Protein AF-X0SJK4-F1 (afdb_monomer)

Foldseek 3Di:
DVDWLLLLLLVVCQQDAALNDGRHRDDFAQDLVCSVVVVVVVCVVPQDQEAEAEGADLDQAKEKEFKQFQAQPDPDAGPVRDHDPDGGLDPPDDGMDTFPDDCPLLCVLCVVVVGHYDYDHDLDNGSQSNVQRSVRRCCVVVVGHHGYIYMYAYAAPVVCVVVVNPVRNHDHSVSVNVSVSSSVNSVSVVVVD

InterPro domains:
  IPR000816 Peptidase C15, pyroglutamyl peptidase I [PIRSF015592] (2-187)
  IPR000816 Peptidase C15, pyroglutamyl peptidase I [PR00706] (48-60)
  IPR000816 Peptidase C15, pyroglutamyl peptidase I [PR00706] (117-133)
  IPR000816 Peptidase C15, pyroglutamyl peptidase I [PR00706] (147-159)
  IPR000816 Peptidase C15, pyroglutamyl peptidase I [cd00501] (1-182)
  IPR016125 Peptidase C15, pyroglutamyl peptidase I-like [PF01470] (2-186)
  IPR016125 Peptidase C15, pyroglutamyl peptidase I-like [PTHR23402] (3-170)
  IPR036440 Peptidase C15, pyroglutamyl peptidase I-like superfamily [G3DSA:3.40.630.20] (1-192)
  IPR036440 Peptidase C15, pyroglutamyl peptidase I-like superfamily [SSF53182] (2-187)

Nearest PDB structures (foldseek):
  4gxh-assembly1_C  TM=9.479E-01  e=2.027E-19  Xenorhabdus bovienii SS-2004
  2eo8-assembly1_D  TM=9.389E-01  e=1.529E-18  Pyrococcus furiosus
  2df5-assembly1_D  TM=9.501E-01  e=2.261E-18  Pyrococcus furiosus
  1z8x-assembly1_A  TM=9.478E-01  e=3.133E-18  Pyrococcus furiosus
  1x12-assembly1_A  TM=9.313E-01  e=1.985E-18  Pyrococcus furiosus

Structure (mmCIF, N/CA/C/O backbone):
data_AF-X0SJK4-F1
#
_entry.id   AF-X0SJK4-F1
#
loop_
_atom_site.group_PDB
_atom_site.id
_atom_site.type_symbol
_atom_site.label_atom_id
_atom_site.label_alt_id
_atom_site.label_comp_id
_atom_site.label_asym_id
_atom_site.label_entity_id
_atom_site.label_seq_id
_atom_site.pdbx_PDB_ins_code
_atom_site.Cartn_x
_atom_site.Cartn_y
_atom_site.Cartn_z
_atom_site.occupancy
_atom_site.B_iso_or_equiv
_atom_site.auth_seq_id
_atom_site.auth_comp_id
_atom_site.auth_asym_id
_atom_site.auth_atom_id
_atom_site.pdbx_PDB_model_num
ATOM 1 N N . TYR A 1 1 ? 17.942 4.383 -0.789 1.00 57.81 1 TYR A N 1
ATOM 2 C CA . TYR A 1 1 ? 17.628 5.241 0.375 1.00 57.81 1 TYR A CA 1
ATOM 3 C C . TYR A 1 1 ? 18.311 4.632 1.588 1.00 57.81 1 TYR A C 1
ATOM 5 O O . TYR A 1 1 ? 18.320 3.417 1.653 1.00 57.81 1 TYR A O 1
ATOM 13 N N . SER A 1 2 ? 18.890 5.410 2.511 1.00 71.06 2 SER A N 1
ATOM 14 C CA . SER A 1 2 ? 19.394 4.843 3.782 1.00 71.06 2 SER A CA 1
ATOM 15 C C . SER A 1 2 ? 18.293 4.672 4.835 1.00 71.06 2 SER A C 1
ATOM 17 O O . SER A 1 2 ? 18.523 4.013 5.832 1.00 71.06 2 SER A O 1
ATOM 19 N N . VAL A 1 3 ? 17.129 5.296 4.614 1.00 84.06 3 VAL A N 1
ATOM 20 C CA . VAL A 1 3 ? 15.935 5.254 5.469 1.00 84.06 3 VAL A CA 1
ATOM 21 C C . VAL A 1 3 ? 14.711 5.269 4.554 1.00 84.06 3 VAL A C 1
ATOM 23 O O . VAL A 1 3 ? 14.641 6.121 3.656 1.00 84.06 3 VAL A O 1
ATOM 26 N N . ASN A 1 4 ? 13.777 4.339 4.754 1.00 91.06 4 ASN A N 1
ATOM 27 C CA . ASN A 1 4 ? 12.495 4.274 4.053 1.00 91.06 4 ASN A CA 1
ATOM 28 C C . ASN A 1 4 ? 11.362 4.495 5.074 1.00 91.06 4 ASN A C 1
ATOM 30 O O . ASN A 1 4 ? 11.283 3.713 6.017 1.00 91.06 4 ASN A O 1
ATOM 34 N N . PRO A 1 5 ? 10.484 5.504 4.896 1.00 94.44 5 PRO A N 1
ATOM 35 C CA . PRO A 1 5 ? 9.360 5.756 5.794 1.00 94.44 5 PRO A CA 1
ATOM 36 C C . PRO A 1 5 ? 8.510 4.512 6.075 1.00 94.44 5 PRO A C 1
ATOM 38 O O . PRO A 1 5 ? 8.066 4.338 7.203 1.00 94.44 5 PRO A O 1
ATOM 41 N N . SER A 1 6 ? 8.304 3.633 5.084 1.00 95.44 6 SER A N 1
ATOM 42 C CA . SER A 1 6 ? 7.515 2.415 5.290 1.00 95.44 6 SER A CA 1
ATOM 43 C C . SER A 1 6 ? 8.245 1.366 6.136 1.00 95.44 6 SER A C 1
ATOM 45 O O . SER A 1 6 ? 7.593 0.682 6.914 1.00 95.44 6 SER A O 1
ATOM 47 N N . ASP A 1 7 ? 9.577 1.266 6.044 1.00 95.00 7 ASP A N 1
ATOM 48 C CA . ASP A 1 7 ? 10.374 0.365 6.898 1.00 95.00 7 ASP A CA 1
ATOM 49 C C . ASP A 1 7 ? 10.398 0.867 8.349 1.00 95.00 7 ASP A C 1
ATOM 51 O O . ASP A 1 7 ? 10.160 0.103 9.279 1.00 95.00 7 ASP A O 1
ATOM 55 N N . GLU A 1 8 ? 10.607 2.173 8.542 1.00 96.69 8 GLU A N 1
ATOM 56 C CA . GLU A 1 8 ? 10.578 2.799 9.872 1.00 96.69 8 GLU A CA 1
ATOM 57 C C . GLU A 1 8 ? 9.203 2.657 10.537 1.00 96.69 8 GLU A C 1
ATOM 59 O O . GLU A 1 8 ? 9.110 2.316 11.715 1.00 96.69 8 GLU A O 1
ATOM 64 N N . LEU A 1 9 ? 8.127 2.860 9.769 1.00 97.06 9 LEU A N 1
ATOM 65 C CA . LEU A 1 9 ? 6.758 2.638 10.227 1.00 97.06 9 LEU A CA 1
ATOM 66 C C . LEU A 1 9 ? 6.559 1.194 10.698 1.00 97.06 9 LEU A C 1
ATOM 68 O O . LEU A 1 9 ? 6.067 0.973 11.802 1.00 97.06 9 LEU A O 1
ATOM 72 N N . VAL A 1 10 ? 6.932 0.219 9.863 1.00 95.31 10 VAL A N 1
ATOM 73 C CA . VAL A 1 10 ? 6.782 -1.209 10.168 1.00 95.31 10 VAL A CA 1
ATOM 74 C C . VAL A 1 10 ? 7.515 -1.561 11.462 1.00 95.31 10 VAL A C 1
ATOM 76 O O . VAL A 1 10 ? 6.935 -2.205 12.337 1.00 95.31 10 VAL A O 1
ATOM 79 N N . ARG A 1 11 ? 8.754 -1.082 11.634 1.00 95.94 11 ARG A N 1
ATOM 80 C CA . ARG A 1 11 ? 9.530 -1.274 12.870 1.00 95.94 11 ARG A CA 1
ATOM 81 C C . ARG A 1 11 ? 8.850 -0.655 14.088 1.00 95.94 11 ARG A C 1
ATOM 83 O O . ARG A 1 11 ? 8.875 -1.259 15.155 1.00 95.94 11 ARG A O 1
ATOM 90 N N . ALA A 1 12 ? 8.245 0.521 13.936 1.00 97.06 12 ALA A N 1
ATOM 91 C CA . ALA A 1 12 ? 7.604 1.238 15.033 1.00 97.06 12 ALA A CA 1
ATOM 92 C C . ALA A 1 12 ? 6.304 0.578 15.526 1.00 97.06 12 ALA A C 1
ATOM 94 O O . ALA A 1 12 ? 5.934 0.767 16.687 1.00 97.06 12 ALA A O 1
ATOM 95 N N . ILE A 1 13 ? 5.593 -0.168 14.667 1.00 96.50 13 ILE A N 1
ATOM 96 C CA . ILE A 1 13 ? 4.280 -0.738 15.016 1.00 96.50 13 ILE A CA 1
ATOM 97 C C . ILE A 1 13 ? 4.258 -2.259 15.201 1.00 96.50 13 ILE A C 1
ATOM 99 O O . ILE A 1 13 ? 3.287 -2.779 15.751 1.00 96.50 13 ILE A O 1
ATOM 103 N N . SER A 1 14 ? 5.295 -2.974 14.757 1.00 96.69 14 SER A N 1
ATOM 104 C CA . SER A 1 14 ? 5.357 -4.438 14.848 1.00 96.69 14 SER A CA 1
ATOM 105 C C . SER A 1 14 ? 5.240 -4.937 16.294 1.00 96.69 14 SER A C 1
ATOM 107 O O . SER A 1 14 ? 5.838 -4.372 17.209 1.00 96.69 14 SER A O 1
ATOM 109 N N . GLY A 1 15 ? 4.464 -6.002 16.505 1.00 96.44 15 GLY A N 1
ATOM 110 C CA . GLY A 1 15 ? 4.239 -6.632 17.810 1.00 96.44 15 GLY A CA 1
ATOM 111 C C . GLY A 1 15 ? 3.223 -5.917 18.706 1.00 96.44 15 GLY A C 1
ATOM 112 O O . GLY A 1 15 ? 2.975 -6.362 19.826 1.00 96.44 15 GLY A O 1
ATOM 113 N N . ARG A 1 16 ? 2.628 -4.811 18.248 1.00 97.12 16 ARG A N 1
ATOM 114 C CA . ARG A 1 16 ? 1.571 -4.107 18.986 1.00 97.12 16 ARG A CA 1
ATOM 115 C C . ARG A 1 16 ? 0.217 -4.775 18.770 1.00 97.12 16 ARG A C 1
ATOM 117 O O . ARG A 1 16 ? 0.002 -5.455 17.773 1.00 97.12 16 ARG A O 1
ATOM 124 N N . ARG A 1 17 ? -0.723 -4.492 19.673 1.00 96.44 17 ARG A N 1
ATOM 125 C CA . ARG A 1 17 ? -2.145 -4.806 19.502 1.00 96.44 17 ARG A CA 1
ATOM 126 C C . ARG A 1 17 ? -2.934 -3.515 19.299 1.00 96.44 17 ARG A C 1
ATOM 128 O O . ARG A 1 17 ? -2.856 -2.624 20.146 1.00 96.44 17 ARG A O 1
ATOM 135 N N . ILE A 1 18 ? -3.661 -3.390 18.189 1.00 94.81 18 ILE A N 1
ATOM 136 C CA . ILE A 1 18 ? -4.412 -2.178 17.813 1.00 94.81 18 ILE A CA 1
ATOM 137 C C . ILE A 1 18 ? -5.800 -2.594 17.325 1.00 94.81 18 ILE A C 1
ATOM 139 O O . ILE A 1 18 ? -5.904 -3.410 16.420 1.00 94.81 18 ILE A O 1
ATOM 143 N N . ALA A 1 19 ? -6.861 -2.033 17.917 1.00 93.06 19 ALA A N 1
ATOM 144 C CA . ALA A 1 19 ? -8.255 -2.290 17.519 1.00 93.06 19 ALA A CA 1
ATOM 145 C C . ALA A 1 19 ? -8.607 -3.787 17.377 1.00 93.06 19 ALA A C 1
ATOM 147 O O . ALA A 1 19 ? -9.271 -4.195 16.434 1.00 93.06 19 ALA A O 1
ATOM 148 N N . GLY A 1 20 ? -8.105 -4.619 18.296 1.00 92.81 20 GLY A N 1
ATOM 149 C CA . GLY A 1 20 ? -8.333 -6.068 18.284 1.00 92.81 20 GLY A CA 1
ATOM 150 C C . GLY A 1 20 ? -7.366 -6.878 17.413 1.00 92.81 20 GLY A C 1
ATOM 151 O O . GLY A 1 20 ? -7.278 -8.085 17.619 1.00 92.81 20 GLY A O 1
ATOM 152 N N . TYR A 1 21 ? -6.586 -6.235 16.541 1.00 95.50 21 TYR A N 1
ATOM 153 C CA . TYR A 1 21 ? -5.590 -6.883 15.687 1.00 95.50 21 TYR A CA 1
ATOM 154 C C . TYR A 1 21 ? -4.228 -6.998 16.362 1.00 95.50 21 TYR A C 1
ATOM 156 O O . TYR A 1 21 ? -3.727 -6.024 16.931 1.00 95.50 21 TYR A O 1
ATOM 164 N N . ASP A 1 22 ? -3.597 -8.162 16.226 1.00 97.00 22 ASP A N 1
ATOM 165 C CA . ASP A 1 22 ? -2.183 -8.359 16.534 1.00 97.00 22 ASP A CA 1
ATOM 166 C C . ASP A 1 22 ? -1.348 -8.000 15.293 1.00 97.00 22 ASP A C 1
ATOM 168 O O . ASP A 1 22 ? -1.527 -8.562 14.212 1.00 97.00 22 ASP A O 1
ATOM 172 N N . ILE A 1 23 ? -0.465 -7.009 15.425 1.00 97.56 23 ILE A N 1
ATOM 173 C CA . ILE A 1 23 ? 0.242 -6.416 14.289 1.00 97.56 23 ILE A CA 1
ATOM 174 C C . ILE A 1 23 ? 1.552 -7.147 14.029 1.00 97.56 23 ILE A C 1
ATOM 176 O O . ILE A 1 23 ? 2.474 -7.123 14.846 1.00 97.56 23 ILE A O 1
ATOM 180 N N . ILE A 1 24 ? 1.664 -7.724 12.836 1.00 96.81 24 ILE A N 1
ATOM 181 C CA . ILE A 1 24 ? 2.884 -8.358 12.344 1.00 96.81 24 ILE A CA 1
ATOM 182 C C . ILE A 1 24 ? 3.528 -7.422 11.325 1.00 96.81 24 ILE A C 1
ATOM 184 O O . ILE A 1 24 ? 3.008 -7.206 10.232 1.00 96.81 24 ILE A O 1
ATOM 188 N N . GLY A 1 25 ? 4.663 -6.836 11.699 1.00 95.88 25 GLY A N 1
ATOM 189 C CA . GLY A 1 25 ? 5.442 -5.991 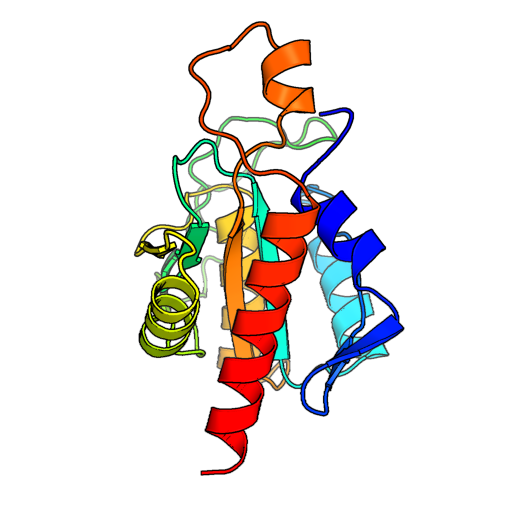10.806 1.00 95.88 25 GLY A CA 1
ATOM 190 C C . GLY A 1 25 ? 6.484 -6.792 10.031 1.00 95.88 25 GLY A C 1
ATOM 191 O O . GLY A 1 25 ? 7.322 -7.457 10.638 1.00 95.88 25 GLY A O 1
ATOM 192 N N . ALA A 1 26 ? 6.477 -6.673 8.702 1.00 94.25 26 ALA A N 1
ATOM 193 C CA . ALA A 1 26 ? 7.484 -7.264 7.829 1.00 94.25 26 ALA A CA 1
ATOM 194 C C . ALA A 1 26 ? 7.913 -6.293 6.722 1.00 94.25 26 ALA A C 1
ATOM 196 O O . ALA A 1 26 ? 7.104 -5.529 6.193 1.00 94.25 26 ALA A O 1
ATOM 197 N N . THR A 1 27 ? 9.190 -6.360 6.349 1.00 92.25 27 THR A N 1
ATOM 198 C CA . THR A 1 27 ? 9.759 -5.550 5.268 1.00 92.25 27 THR A CA 1
ATOM 199 C C . THR A 1 27 ? 10.090 -6.443 4.092 1.00 92.25 27 THR A C 1
ATOM 201 O O . THR A 1 27 ? 10.898 -7.365 4.208 1.00 92.25 27 THR A O 1
ATOM 204 N N . LEU A 1 28 ? 9.494 -6.136 2.943 1.00 89.06 28 LEU A N 1
ATOM 205 C CA . LEU A 1 28 ? 9.855 -6.763 1.682 1.00 89.06 28 LEU A CA 1
ATOM 206 C C . LEU A 1 28 ? 11.002 -5.971 1.042 1.00 89.06 28 LEU A C 1
ATOM 208 O O . LEU A 1 28 ? 10.886 -4.745 0.906 1.00 89.06 28 LEU A O 1
ATOM 212 N N . PRO A 1 29 ? 12.102 -6.627 0.626 1.00 83.00 29 PRO A N 1
ATOM 213 C CA . PRO A 1 29 ? 13.043 -5.976 -0.268 1.00 83.00 29 PRO A CA 1
ATOM 214 C C . PRO A 1 29 ? 12.300 -5.576 -1.546 1.00 83.00 29 PRO A C 1
ATOM 216 O O . PRO A 1 29 ? 11.259 -6.139 -1.880 1.00 83.00 29 PRO A O 1
ATOM 219 N N . LEU A 1 30 ? 12.804 -4.582 -2.268 1.00 80.25 30 LEU A N 1
ATOM 220 C CA . LEU A 1 30 ? 12.357 -4.367 -3.636 1.00 80.25 30 LEU A CA 1
ATOM 221 C C . LEU A 1 30 ? 13.313 -5.125 -4.549 1.00 80.25 30 LEU A C 1
ATOM 223 O O . LEU A 1 30 ? 14.348 -4.577 -4.931 1.00 80.25 30 LEU A O 1
ATOM 227 N N . ASP A 1 31 ? 12.966 -6.382 -4.794 1.00 81.56 31 ASP A N 1
ATOM 228 C CA . ASP A 1 31 ? 13.642 -7.325 -5.674 1.00 81.56 31 ASP A CA 1
ATOM 229 C C . ASP A 1 31 ? 12.573 -8.065 -6.482 1.00 81.56 31 ASP A C 1
ATOM 231 O O . ASP A 1 31 ? 11.784 -8.835 -5.931 1.00 81.56 31 ASP A O 1
ATOM 235 N N . TYR A 1 32 ? 12.514 -7.819 -7.789 1.00 76.00 32 TYR A N 1
ATOM 236 C CA . TYR A 1 32 ? 11.490 -8.457 -8.620 1.00 76.00 32 TYR A CA 1
ATOM 237 C C . TYR A 1 32 ? 11.660 -9.979 -8.719 1.00 76.00 32 TYR A C 1
ATOM 239 O O . TYR A 1 32 ? 10.684 -10.667 -9.010 1.00 76.00 32 TYR A O 1
ATOM 247 N N . ALA A 1 33 ? 12.859 -10.503 -8.448 1.00 73.94 33 ALA A N 1
ATOM 248 C CA . ALA A 1 33 ? 13.136 -11.931 -8.504 1.00 73.94 33 ALA A CA 1
ATOM 249 C C . ALA A 1 33 ? 12.713 -12.664 -7.223 1.00 73.94 33 ALA A C 1
ATOM 251 O O . ALA A 1 33 ? 12.165 -13.756 -7.312 1.00 73.94 33 ALA A O 1
ATOM 252 N N . 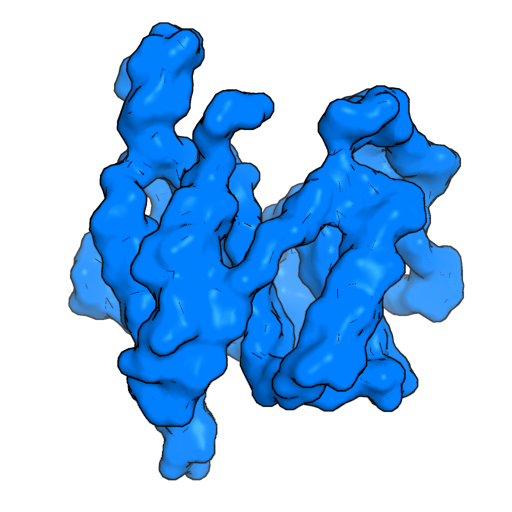THR A 1 34 ? 12.954 -12.081 -6.042 1.00 78.50 34 THR A N 1
ATOM 253 C CA . THR A 1 34 ? 12.827 -12.811 -4.761 1.00 78.50 34 THR A CA 1
ATOM 254 C C . THR A 1 34 ? 11.746 -12.284 -3.821 1.00 78.50 34 THR A C 1
ATOM 256 O O . THR A 1 34 ? 11.319 -12.992 -2.907 1.00 78.50 34 THR A O 1
ATOM 259 N N . SER A 1 35 ? 11.252 -11.054 -4.005 1.00 84.31 35 SER A N 1
ATOM 260 C CA . SER A 1 35 ? 10.315 -10.474 -3.034 1.00 84.31 35 SER A CA 1
ATOM 261 C C . SER A 1 35 ? 8.966 -11.180 -2.992 1.00 84.31 35 SER A C 1
ATOM 263 O O . SER A 1 35 ? 8.306 -11.126 -1.955 1.00 84.31 35 SER A O 1
ATOM 265 N N . LEU A 1 36 ? 8.551 -11.842 -4.079 1.00 86.50 36 LEU A N 1
ATOM 266 C CA . LEU A 1 36 ? 7.334 -12.655 -4.057 1.00 86.50 36 LEU A CA 1
ATOM 267 C C . LEU A 1 36 ? 7.524 -13.927 -3.242 1.00 86.50 36 LEU A C 1
ATOM 269 O O . LEU A 1 36 ? 6.637 -14.233 -2.460 1.00 86.50 36 LEU A O 1
ATOM 273 N N . ASP A 1 37 ? 8.676 -14.593 -3.315 1.00 89.75 37 ASP A N 1
ATOM 274 C CA . ASP A 1 37 ? 8.961 -15.752 -2.459 1.00 89.75 37 ASP A CA 1
ATOM 275 C C . ASP A 1 37 ? 8.907 -15.350 -0.982 1.00 89.75 37 ASP A C 1
ATOM 277 O O . ASP A 1 37 ? 8.276 -16.016 -0.162 1.00 89.75 37 ASP A O 1
ATOM 281 N N . LYS A 1 38 ? 9.482 -14.187 -0.644 1.00 90.94 38 LYS A N 1
ATOM 282 C CA . LYS A 1 38 ? 9.422 -13.677 0.729 1.00 90.94 38 LYS A CA 1
ATOM 283 C C . LYS A 1 38 ? 8.004 -13.321 1.168 1.00 90.94 38 LYS A C 1
ATOM 285 O O . LYS A 1 38 ? 7.653 -13.520 2.330 1.00 90.94 38 LYS A O 1
ATOM 290 N N . LEU A 1 39 ? 7.201 -12.780 0.256 1.00 92.12 39 LEU A N 1
ATOM 291 C CA . LEU A 1 39 ? 5.786 -12.537 0.498 1.00 92.12 39 LEU A CA 1
ATOM 292 C C . LEU A 1 39 ? 5.047 -13.859 0.758 1.00 92.12 39 LEU A C 1
ATOM 294 O O . LEU A 1 39 ? 4.311 -13.925 1.735 1.00 92.12 39 LEU A O 1
ATOM 298 N N . GLU A 1 40 ? 5.274 -14.904 -0.041 1.00 92.31 40 GLU A N 1
ATOM 299 C CA . GLU A 1 40 ? 4.662 -16.226 0.176 1.00 92.31 40 GLU A CA 1
ATOM 300 C C . GLU A 1 40 ? 5.028 -16.807 1.543 1.00 92.31 40 GLU A C 1
ATOM 302 O O . GLU A 1 40 ? 4.150 -17.273 2.264 1.00 92.31 40 GLU A O 1
ATOM 307 N N . GLU A 1 41 ? 6.302 -16.732 1.940 1.00 93.88 41 GLU A N 1
ATOM 308 C CA . GLU A 1 41 ? 6.745 -17.182 3.265 1.00 93.88 41 GLU A CA 1
ATOM 309 C C . GLU A 1 41 ? 5.981 -16.476 4.392 1.00 93.88 41 GLU A C 1
ATOM 311 O O . GLU A 1 41 ? 5.544 -17.118 5.345 1.00 93.88 41 GLU A O 1
ATOM 316 N N . LEU A 1 42 ? 5.815 -15.154 4.288 1.00 93.88 42 LEU A N 1
ATOM 317 C CA . LEU A 1 42 ? 5.112 -14.355 5.292 1.00 93.88 42 LEU A CA 1
ATOM 318 C C . LEU A 1 42 ? 3.618 -14.680 5.332 1.00 93.88 42 LEU A C 1
ATOM 320 O O . LEU A 1 42 ? 3.048 -14.794 6.415 1.00 93.88 42 LEU A O 1
ATOM 324 N N . LEU A 1 43 ? 2.989 -14.838 4.167 1.00 93.88 43 LEU A N 1
ATOM 325 C CA . LEU A 1 43 ? 1.576 -15.192 4.066 1.00 93.88 43 LEU A CA 1
ATOM 326 C C . LEU A 1 43 ? 1.322 -16.586 4.646 1.00 93.88 43 LEU A C 1
ATOM 328 O O . LEU A 1 43 ? 0.411 -16.747 5.451 1.00 93.88 43 LEU A O 1
ATOM 332 N N . ALA A 1 44 ? 2.167 -17.565 4.319 1.00 93.88 44 ALA A N 1
ATOM 333 C CA . ALA A 1 44 ? 2.056 -18.925 4.838 1.00 93.88 44 ALA A CA 1
ATOM 334 C C . ALA A 1 44 ? 2.339 -19.015 6.347 1.00 93.88 44 ALA A C 1
ATOM 336 O O . ALA A 1 44 ? 1.700 -19.798 7.047 1.00 93.88 44 ALA A O 1
ATOM 337 N N . ALA A 1 45 ? 3.289 -18.228 6.862 1.00 95.50 45 ALA A N 1
ATOM 338 C CA . ALA A 1 45 ? 3.652 -18.250 8.277 1.00 95.50 45 ALA A CA 1
ATOM 339 C C . ALA A 1 45 ? 2.609 -17.588 9.190 1.00 95.50 45 ALA A C 1
ATOM 341 O O . ALA A 1 45 ? 2.552 -17.914 10.378 1.00 95.50 45 ALA A O 1
ATOM 342 N N . HIS A 1 46 ? 1.831 -16.637 8.667 1.00 94.88 46 HIS A N 1
ATOM 343 C CA . HIS A 1 46 ? 0.989 -15.767 9.490 1.00 94.88 46 HIS A CA 1
ATOM 344 C C . HIS A 1 46 ? -0.505 -15.803 9.164 1.00 94.88 46 HIS A C 1
ATOM 346 O O . HIS A 1 46 ? -1.276 -15.367 10.012 1.00 94.88 46 HIS A O 1
ATOM 352 N N . ASP A 1 47 ? -0.903 -16.287 7.984 1.00 93.88 47 ASP A N 1
ATOM 353 C CA . ASP A 1 47 ? -2.299 -16.349 7.517 1.00 93.88 47 ASP A CA 1
ATOM 354 C C . ASP A 1 47 ? -3.120 -15.078 7.856 1.00 93.88 47 ASP A C 1
ATOM 356 O O . ASP A 1 47 ? -4.094 -15.120 8.615 1.00 93.88 47 ASP A O 1
ATOM 360 N N . PRO A 1 48 ? -2.681 -13.890 7.389 1.00 95.81 48 PRO A N 1
ATOM 361 C CA . PRO A 1 48 ? -3.229 -12.624 7.860 1.00 95.81 48 PRO A CA 1
ATOM 362 C C . PRO A 1 48 ? -4.650 -12.367 7.340 1.00 95.81 48 PRO A C 1
ATOM 364 O O . PRO A 1 48 ? -4.923 -12.429 6.143 1.00 95.81 48 PRO A O 1
ATOM 367 N N . GLN A 1 49 ? -5.542 -11.926 8.230 1.00 95.62 49 GLN A N 1
ATOM 368 C CA . GLN A 1 49 ? -6.900 -11.496 7.861 1.00 95.62 49 GLN A CA 1
ATOM 369 C C . GLN A 1 49 ? -6.904 -10.194 7.038 1.00 95.62 49 GLN A C 1
ATOM 371 O O . GLN A 1 49 ? -7.780 -9.970 6.195 1.00 95.62 49 GLN A O 1
ATOM 376 N N . VAL A 1 50 ? -5.928 -9.320 7.301 1.00 97.06 50 VAL A N 1
ATOM 377 C CA . VAL A 1 50 ? -5.771 -8.005 6.675 1.00 97.06 50 VAL A CA 1
ATOM 378 C C . VAL A 1 50 ? -4.297 -7.763 6.360 1.00 97.06 50 VAL A C 1
ATOM 380 O O . VAL A 1 50 ? -3.431 -7.927 7.215 1.00 97.06 50 VAL A O 1
ATOM 383 N N . ILE A 1 51 ? -4.020 -7.317 5.137 1.00 97.69 51 ILE A N 1
ATOM 384 C CA . ILE A 1 51 ? -2.689 -7.000 4.629 1.00 97.69 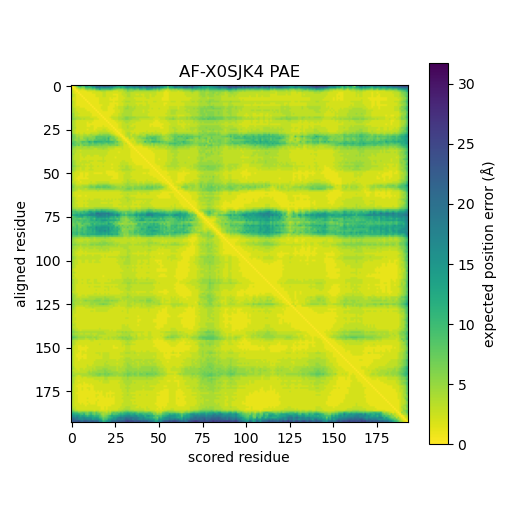51 ILE A CA 1
ATOM 385 C C . ILE A 1 51 ? -2.650 -5.510 4.267 1.00 97.69 51 ILE A C 1
ATOM 387 O O . ILE A 1 51 ? -3.220 -5.075 3.264 1.00 97.69 51 ILE A O 1
ATOM 391 N N . LEU A 1 52 ? -1.965 -4.707 5.083 1.00 97.50 52 LEU A N 1
ATOM 392 C CA . LEU A 1 52 ? -1.744 -3.284 4.814 1.00 97.50 52 LEU A CA 1
ATOM 393 C C . LEU A 1 52 ? -0.341 -3.069 4.256 1.00 97.50 52 LEU A C 1
ATOM 395 O O . LEU A 1 52 ? 0.635 -2.958 4.998 1.00 97.50 52 LEU A O 1
ATOM 399 N N . CYS A 1 53 ? -0.227 -2.988 2.934 1.00 97.06 53 CYS A N 1
ATOM 400 C CA . CYS A 1 53 ? 1.044 -2.659 2.305 1.00 97.06 53 CYS A CA 1
ATOM 401 C C . CYS A 1 53 ? 1.325 -1.160 2.427 1.00 97.06 53 CYS A C 1
ATOM 403 O O . CYS A 1 53 ? 0.446 -0.334 2.190 1.00 97.06 53 CYS A O 1
ATOM 405 N N . CYS A 1 54 ? 2.566 -0.801 2.750 1.00 97.31 54 CYS A N 1
ATOM 406 C CA . CYS A 1 54 ? 2.994 0.591 2.843 1.00 97.31 54 CYS A CA 1
ATOM 407 C C . CYS A 1 54 ? 4.206 0.847 1.946 1.00 97.31 54 CYS A C 1
ATOM 409 O O . CYS A 1 54 ? 5.135 0.042 1.887 1.00 97.31 54 CYS A O 1
ATOM 411 N N . GLY A 1 55 ? 4.231 2.004 1.291 1.00 95.88 55 GLY A N 1
ATOM 412 C CA . GLY A 1 55 ? 5.351 2.438 0.458 1.00 95.88 55 GLY A CA 1
ATOM 413 C C . GLY A 1 55 ? 5.513 3.949 0.464 1.00 95.88 55 GLY A C 1
ATOM 414 O O . GLY A 1 55 ? 4.622 4.679 0.881 1.00 95.88 55 GLY A O 1
ATOM 415 N N . GLN A 1 56 ? 6.658 4.444 0.002 1.00 94.81 56 GLN A N 1
ATOM 416 C CA . GLN A 1 56 ? 6.914 5.881 -0.084 1.00 94.81 56 GLN A CA 1
ATOM 417 C C . GLN A 1 56 ? 6.533 6.432 -1.464 1.00 94.81 56 GLN A C 1
ATOM 419 O O . GLN A 1 56 ? 7.010 5.934 -2.484 1.00 94.81 56 GLN A O 1
ATOM 424 N N . ALA A 1 57 ? 5.799 7.545 -1.491 1.00 93.31 57 ALA A N 1
ATOM 425 C CA . ALA A 1 57 ? 5.636 8.387 -2.674 1.00 93.31 57 ALA A CA 1
ATOM 426 C C . ALA A 1 57 ? 6.003 9.841 -2.352 1.00 93.31 57 ALA A C 1
ATOM 428 O O . ALA A 1 57 ? 5.696 10.344 -1.278 1.00 93.31 57 ALA A O 1
ATOM 429 N N . SER A 1 58 ? 6.617 10.557 -3.299 1.00 90.12 58 SER A N 1
ATOM 430 C CA . SER A 1 58 ? 6.885 12.003 -3.177 1.00 90.12 58 SER A CA 1
ATOM 431 C C . SER A 1 58 ? 5.614 12.833 -3.428 1.00 90.12 58 SER A C 1
ATOM 433 O O . SER A 1 58 ? 5.595 13.705 -4.293 1.00 90.12 58 SER A O 1
ATOM 435 N N . ARG A 1 59 ? 4.529 12.498 -2.723 1.00 91.56 59 ARG A N 1
ATOM 436 C CA . ARG A 1 59 ? 3.231 13.186 -2.729 1.00 91.56 59 ARG A CA 1
ATOM 437 C C . ARG A 1 59 ? 3.136 14.078 -1.485 1.00 91.56 59 ARG A C 1
ATOM 439 O O . ARG A 1 59 ? 3.878 13.883 -0.528 1.00 91.56 59 ARG A O 1
ATOM 446 N N . ALA A 1 60 ? 2.220 15.044 -1.497 1.00 94.31 60 ALA A N 1
ATOM 447 C CA . ALA A 1 60 ? 2.043 15.980 -0.384 1.00 94.31 60 ALA A CA 1
ATOM 448 C C . ALA A 1 60 ? 1.142 15.466 0.750 1.00 94.31 60 ALA A C 1
ATOM 450 O O . ALA A 1 60 ? 1.007 16.129 1.772 1.00 94.31 60 ALA A O 1
ATOM 451 N N . THR A 1 61 ? 0.513 14.306 0.573 1.00 96.88 61 THR A N 1
ATOM 452 C CA . THR A 1 61 ? -0.467 13.737 1.504 1.00 96.88 61 THR A CA 1
ATOM 453 C C . THR A 1 61 ? -0.393 12.216 1.476 1.00 96.88 61 THR A C 1
ATOM 455 O O . THR A 1 61 ? 0.157 11.632 0.534 1.00 96.88 61 THR A O 1
ATOM 458 N N . ILE A 1 62 ? -0.996 11.570 2.476 1.00 98.31 62 ILE A N 1
ATOM 459 C CA . ILE A 1 62 ? -1.208 10.123 2.441 1.00 98.31 62 ILE A CA 1
ATOM 460 C C . ILE A 1 62 ? -2.167 9.802 1.292 1.00 98.31 62 ILE A C 1
ATOM 462 O O . ILE A 1 62 ? -3.048 10.593 0.946 1.00 98.31 62 ILE A O 1
ATOM 466 N N . SER A 1 63 ? -1.983 8.643 0.674 1.00 98.38 63 SER A N 1
ATOM 467 C CA . SER A 1 63 ? -2.934 8.139 -0.316 1.00 98.38 63 SER A CA 1
ATOM 468 C C . SER A 1 63 ? -3.170 6.658 -0.120 1.00 98.38 63 SER A C 1
ATOM 470 O O . SER A 1 63 ? -2.216 5.918 0.112 1.00 98.38 63 SER A O 1
ATOM 472 N N . ILE A 1 64 ? -4.432 6.248 -0.208 1.00 98.56 64 ILE A N 1
ATOM 473 C CA . ILE A 1 64 ? -4.832 4.844 -0.118 1.00 98.56 64 ILE A CA 1
ATOM 474 C C . ILE A 1 64 ? -5.278 4.402 -1.507 1.00 98.56 64 ILE A C 1
ATOM 476 O O . ILE A 1 64 ? -6.113 5.054 -2.139 1.00 98.56 64 ILE A O 1
ATOM 480 N N . GLU A 1 65 ? -4.668 3.335 -2.004 1.00 98.38 65 GLU A N 1
ATOM 481 C CA . GLU A 1 65 ? -4.819 2.888 -3.382 1.00 98.38 65 GLU A CA 1
ATOM 482 C C . GLU A 1 65 ? -6.100 2.068 -3.568 1.00 98.38 65 GLU A C 1
ATOM 484 O O . GLU A 1 65 ? -6.363 1.098 -2.859 1.00 98.38 65 GLU A O 1
ATOM 489 N N . ARG A 1 66 ? -6.897 2.453 -4.565 1.00 98.25 66 ARG A N 1
ATOM 490 C CA . ARG A 1 66 ? -8.128 1.768 -4.958 1.00 98.25 66 ARG A CA 1
ATOM 491 C C . ARG A 1 66 ? -7.890 0.712 -6.030 1.00 98.25 66 ARG A C 1
ATOM 493 O O . ARG A 1 66 ? -8.644 -0.254 -6.075 1.00 98.25 66 ARG A O 1
ATOM 500 N N . ILE A 1 67 ? -6.901 0.906 -6.901 1.00 98.44 67 ILE A N 1
ATOM 501 C CA . ILE A 1 67 ? -6.663 0.060 -8.077 1.00 98.44 67 ILE A CA 1
ATOM 502 C C . ILE A 1 67 ? -5.191 -0.345 -8.143 1.00 98.44 67 ILE A C 1
ATOM 504 O O . ILE A 1 67 ? -4.303 0.505 -8.045 1.00 9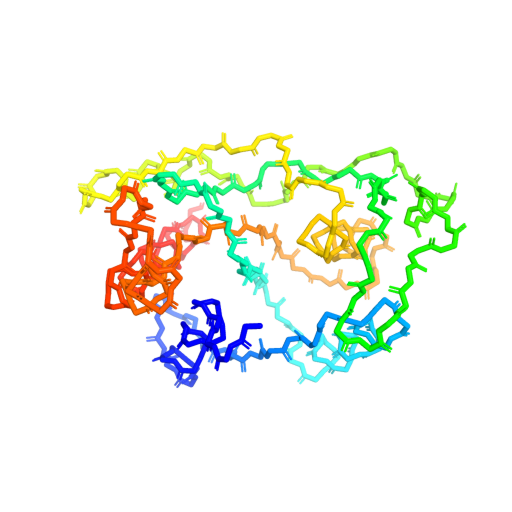8.44 67 ILE A O 1
ATOM 508 N N . ALA A 1 68 ? -4.958 -1.635 -8.374 1.00 98.19 68 ALA A N 1
ATOM 509 C CA . ALA A 1 68 ? -3.687 -2.176 -8.831 1.00 98.19 68 ALA A CA 1
ATOM 510 C C . ALA A 1 68 ? -3.814 -2.589 -10.296 1.00 98.19 68 ALA A C 1
ATOM 512 O O . ALA A 1 68 ? -4.771 -3.269 -10.663 1.00 98.19 68 ALA A O 1
ATOM 513 N N . VAL A 1 69 ? -2.858 -2.194 -11.128 1.00 97.94 69 VAL A N 1
ATOM 514 C CA . VAL A 1 69 ? -2.853 -2.503 -12.563 1.00 97.94 69 VAL A CA 1
ATOM 515 C C . VAL A 1 69 ? -1.838 -3.596 -12.870 1.00 97.94 69 VAL A C 1
ATOM 517 O O . VAL A 1 69 ? -0.774 -3.656 -12.255 1.00 97.94 69 VAL A O 1
ATOM 520 N N . ASN A 1 70 ? -2.138 -4.441 -13.846 1.00 96.94 70 ASN A N 1
ATOM 521 C CA . ASN A 1 70 ? -1.251 -5.491 -14.331 1.00 96.94 70 ASN A CA 1
ATOM 522 C C . ASN A 1 70 ? -0.163 -4.909 -15.246 1.00 96.94 70 ASN A C 1
ATOM 524 O O . ASN A 1 70 ? -0.137 -5.169 -16.446 1.00 96.94 70 ASN A O 1
ATOM 528 N N . ALA A 1 71 ? 0.678 -4.031 -14.699 1.00 94.06 71 ALA A N 1
ATOM 529 C CA . ALA A 1 71 ? 1.679 -3.313 -15.475 1.00 94.06 71 ALA A CA 1
ATOM 530 C C . ALA A 1 71 ? 2.963 -3.011 -14.686 1.00 94.06 71 ALA A C 1
ATOM 532 O O . ALA A 1 71 ? 2.934 -2.612 -13.516 1.00 94.06 71 ALA A O 1
ATOM 533 N N . LEU A 1 72 ? 4.092 -3.116 -15.387 1.00 88.44 72 LEU A N 1
ATOM 534 C CA . LEU A 1 72 ? 5.458 -2.825 -14.947 1.00 88.44 72 LEU A CA 1
ATOM 535 C C . LEU A 1 72 ? 6.144 -1.866 -15.933 1.00 88.44 72 LEU A C 1
ATOM 537 O O . LEU A 1 72 ? 7.076 -2.201 -16.649 1.00 88.44 72 LEU A O 1
ATOM 541 N N . GLY A 1 73 ? 5.697 -0.614 -15.956 1.00 82.38 73 GLY A N 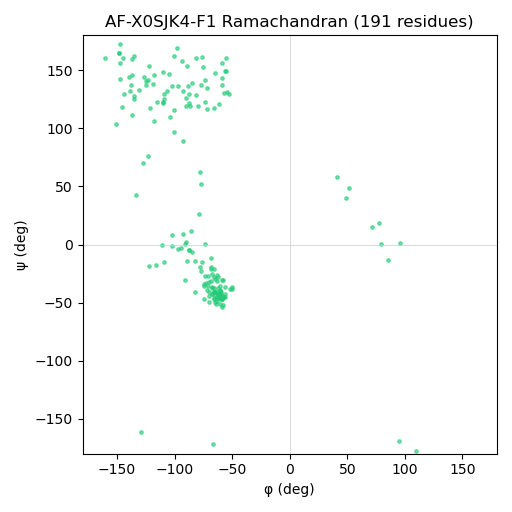1
ATOM 542 C CA . GLY A 1 73 ? 6.229 0.447 -16.821 1.00 82.38 73 GLY A CA 1
ATOM 543 C C . GLY A 1 73 ? 7.543 1.088 -16.351 1.00 82.38 73 GLY A C 1
ATOM 544 O O . GLY A 1 73 ? 7.782 2.262 -16.633 1.00 82.38 73 GLY A O 1
ATOM 545 N N . THR A 1 74 ? 8.380 0.390 -15.583 1.00 73.00 74 THR A N 1
ATOM 546 C CA . THR A 1 74 ? 9.623 0.959 -15.039 1.00 73.00 74 THR A CA 1
ATOM 547 C C . THR A 1 74 ? 10.863 0.501 -15.804 1.00 73.00 74 THR A C 1
ATOM 549 O O . THR A 1 74 ? 11.053 -0.676 -16.073 1.00 73.00 74 THR A O 1
ATOM 552 N N . LYS A 1 75 ? 11.778 1.433 -16.083 1.00 68.00 75 LYS A N 1
ATOM 553 C CA . LYS A 1 75 ? 13.162 1.112 -16.491 1.00 68.00 75 LYS A CA 1
ATOM 554 C C . LYS A 1 75 ? 14.162 1.285 -15.354 1.00 68.00 75 LYS A C 1
ATOM 556 O O . LYS A 1 75 ? 15.363 1.114 -15.532 1.00 68.00 75 LYS A O 1
ATOM 561 N N . ARG A 1 76 ? 13.674 1.708 -14.187 1.00 70.81 76 ARG A N 1
ATOM 562 C CA . ARG A 1 76 ? 14.494 1.850 -12.996 1.00 70.81 76 ARG A CA 1
ATOM 563 C C . ARG A 1 76 ? 14.790 0.457 -12.464 1.00 70.81 76 ARG A C 1
ATOM 565 O O . ARG A 1 76 ? 13.851 -0.271 -12.146 1.00 70.81 76 ARG A O 1
ATOM 572 N N . ALA A 1 77 ? 16.077 0.153 -12.351 1.00 73.06 77 ALA A N 1
ATOM 573 C CA . ALA A 1 77 ? 16.537 -1.037 -11.671 1.00 73.06 77 ALA A CA 1
ATOM 574 C C . ALA A 1 77 ? 16.064 -1.049 -10.210 1.00 73.06 77 ALA A C 1
ATOM 576 O O . ALA A 1 77 ? 16.006 -0.002 -9.548 1.00 73.06 77 ALA A O 1
ATOM 577 N N . ASP A 1 78 ? 15.729 -2.233 -9.724 1.00 74.06 78 ASP A N 1
ATOM 578 C CA . ASP A 1 78 ? 15.455 -2.494 -8.324 1.00 74.06 78 ASP A CA 1
ATOM 579 C C . ASP A 1 78 ? 16.726 -2.328 -7.462 1.00 74.06 78 ASP A C 1
ATOM 581 O O . ASP A 1 78 ? 17.757 -1.821 -7.918 1.00 74.06 78 ASP A O 1
ATOM 585 N N . ASN A 1 79 ? 16.664 -2.693 -6.180 1.00 72.12 79 ASN A N 1
ATOM 586 C CA . ASN A 1 79 ? 17.806 -2.489 -5.281 1.00 72.12 79 ASN A CA 1
ATOM 587 C C . ASN A 1 79 ? 19.023 -3.378 -5.612 1.00 72.12 79 ASN A C 1
ATOM 589 O O . ASN A 1 79 ? 20.100 -3.126 -5.071 1.00 72.12 79 ASN A O 1
ATOM 593 N N . TYR A 1 80 ? 18.859 -4.374 -6.485 1.00 75.19 80 TYR A N 1
ATOM 594 C CA . TYR A 1 80 ? 19.869 -5.360 -6.869 1.00 75.19 80 TYR A CA 1
ATOM 595 C C . TYR A 1 80 ? 20.353 -5.182 -8.312 1.00 75.19 80 TYR A C 1
ATOM 597 O O . TYR A 1 80 ? 21.256 -5.889 -8.749 1.00 75.19 80 TYR A O 1
ATOM 605 N N . GLY A 1 81 ? 19.816 -4.191 -9.029 1.00 74.50 81 GLY A N 1
ATOM 606 C CA . GLY A 1 81 ? 20.201 -3.905 -10.408 1.00 74.50 81 GLY A CA 1
ATOM 607 C C . GLY A 1 81 ? 19.280 -4.535 -11.451 1.00 74.50 81 GLY A C 1
ATOM 608 O O . GLY A 1 81 ? 19.519 -4.329 -12.640 1.00 74.50 81 GLY A O 1
ATOM 609 N N . ASN A 1 82 ? 18.219 -5.241 -11.046 1.00 72.44 82 ASN A N 1
ATOM 610 C CA . ASN A 1 82 ? 17.318 -5.902 -11.985 1.00 72.44 82 ASN A CA 1
ATOM 611 C C . ASN A 1 82 ? 16.257 -4.926 -12.494 1.00 72.44 82 ASN A C 1
ATOM 613 O O . ASN A 1 82 ? 15.678 -4.149 -11.734 1.00 72.44 82 ASN A O 1
ATOM 617 N N . THR A 1 83 ? 15.953 -4.984 -13.782 1.00 74.38 83 THR A N 1
ATOM 618 C CA . THR A 1 83 ? 14.794 -4.308 -14.375 1.00 74.38 83 THR A CA 1
ATOM 619 C C . THR A 1 83 ? 13.770 -5.352 -14.794 1.00 74.38 83 THR A C 1
ATOM 621 O O . THR A 1 83 ? 14.189 -6.432 -15.206 1.00 74.38 83 THR A O 1
ATOM 624 N N . PRO A 1 84 ? 12.462 -5.052 -14.755 1.00 74.81 84 PRO A N 1
ATOM 625 C CA . PRO A 1 84 ? 11.468 -5.962 -15.308 1.00 74.81 84 PRO A CA 1
ATOM 626 C C . PRO A 1 84 ? 11.782 -6.306 -16.766 1.00 74.81 84 PRO A C 1
ATOM 628 O O . PRO A 1 84 ? 12.057 -5.417 -17.574 1.00 74.81 84 PRO A O 1
ATOM 631 N N . GLU A 1 85 ? 11.758 -7.598 -17.084 1.00 75.75 85 GLU A N 1
ATOM 632 C CA . GLU A 1 85 ? 11.917 -8.097 -18.456 1.00 75.75 85 GLU A CA 1
ATOM 633 C C . GLU A 1 85 ? 10.633 -7.910 -19.276 1.00 75.75 85 GLU A C 1
ATOM 635 O O . GLU A 1 85 ? 10.671 -7.841 -20.504 1.00 75.75 85 GLU A O 1
ATOM 640 N N . THR A 1 86 ? 9.501 -7.794 -18.580 1.00 83.00 86 THR A N 1
ATOM 641 C CA . THR A 1 86 ? 8.160 -7.620 -19.132 1.00 83.00 86 THR A CA 1
ATOM 642 C C . THR A 1 86 ? 7.521 -6.342 -18.595 1.00 83.00 86 THR A C 1
ATOM 644 O O . THR A 1 86 ? 7.822 -5.876 -17.494 1.00 83.00 86 THR A O 1
ATOM 647 N N . ASP A 1 87 ? 6.603 -5.771 -19.371 1.00 88.69 87 ASP A N 1
ATOM 648 C CA . ASP A 1 87 ? 5.760 -4.643 -18.968 1.00 88.69 87 ASP A CA 1
ATOM 649 C C . ASP A 1 87 ? 4.429 -5.084 -18.336 1.00 88.69 87 ASP A C 1
ATOM 651 O O . ASP A 1 87 ? 3.649 -4.237 -17.904 1.00 88.69 87 ASP A O 1
ATOM 655 N N . VAL A 1 88 ? 4.201 -6.395 -18.224 1.00 92.62 88 VAL A N 1
ATOM 656 C CA . VAL A 1 88 ? 3.034 -7.042 -17.608 1.00 92.62 88 VAL A CA 1
ATOM 657 C C . VAL A 1 88 ? 3.503 -7.890 -16.427 1.00 92.62 88 VAL A C 1
ATOM 659 O O . VAL A 1 88 ? 4.538 -8.551 -16.521 1.00 92.62 88 VAL A O 1
ATOM 662 N N . ILE A 1 89 ? 2.763 -7.857 -15.313 1.00 92.25 89 ILE A N 1
ATOM 663 C CA . ILE A 1 89 ? 3.106 -8.604 -14.090 1.00 92.25 89 ILE A CA 1
ATOM 664 C C . ILE A 1 89 ? 2.811 -10.092 -14.272 1.00 92.25 89 ILE A C 1
ATOM 666 O O . ILE A 1 89 ? 3.643 -10.925 -13.931 1.00 92.25 89 ILE A O 1
ATOM 670 N N . ASP A 1 90 ? 1.630 -10.414 -14.797 1.00 93.31 90 ASP A N 1
ATOM 671 C CA . ASP A 1 90 ? 1.199 -11.783 -15.073 1.00 93.31 90 ASP A CA 1
ATOM 672 C C . ASP A 1 90 ? 0.335 -11.792 -16.341 1.00 93.31 90 ASP A C 1
ATOM 674 O O . ASP A 1 90 ? -0.704 -11.137 -16.395 1.00 93.31 90 ASP A O 1
ATOM 678 N N . VAL A 1 91 ? 0.776 -12.496 -17.383 1.00 94.25 91 VAL A N 1
ATOM 679 C CA . VAL A 1 91 ? 0.113 -12.498 -18.699 1.00 94.25 91 VAL A CA 1
ATOM 680 C C . VAL A 1 91 ? -1.257 -13.176 -18.697 1.00 94.25 91 VAL A C 1
ATOM 682 O O . VAL A 1 91 ? -2.076 -12.874 -19.564 1.00 94.25 91 VAL A O 1
ATOM 685 N N . ASP A 1 92 ? -1.522 -14.040 -17.717 1.00 95.44 92 ASP A N 1
ATOM 686 C CA . ASP A 1 92 ? -2.782 -14.771 -17.579 1.00 95.44 92 ASP A CA 1
ATOM 687 C C . ASP A 1 92 ? -3.743 -14.083 -16.589 1.00 95.44 92 ASP A C 1
ATOM 689 O O . ASP A 1 92 ? -4.893 -14.503 -16.419 1.00 95.44 92 ASP A O 1
ATOM 693 N N . ALA A 1 93 ? -3.302 -12.999 -15.940 1.00 97.19 93 ALA A N 1
ATOM 694 C CA . ALA A 1 93 ? -4.112 -12.232 -15.005 1.00 97.19 93 ALA A CA 1
ATOM 695 C C . ALA A 1 93 ? -4.918 -11.104 -15.694 1.00 97.19 93 ALA A C 1
ATOM 697 O O . ALA A 1 93 ? -4.500 -10.544 -16.710 1.00 97.19 93 ALA A O 1
ATOM 698 N N . PRO A 1 94 ? -6.066 -10.688 -15.119 1.00 98.06 94 PRO A N 1
ATOM 699 C CA . PR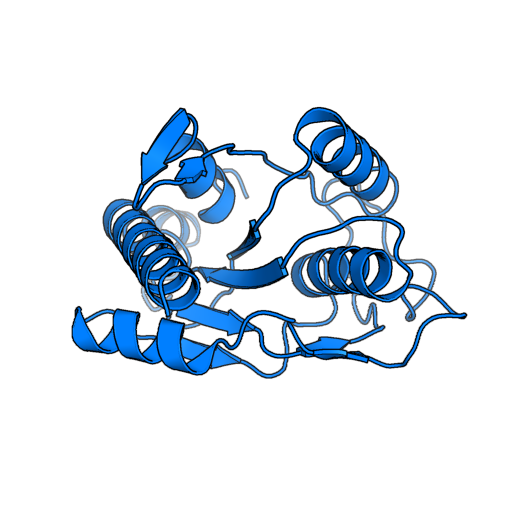O A 1 94 ? -6.821 -9.525 -15.583 1.00 98.06 94 PRO A CA 1
ATOM 700 C C . PRO A 1 94 ? -5.981 -8.244 -15.621 1.00 98.06 94 PRO A C 1
ATOM 702 O O . PRO A 1 94 ? -4.984 -8.109 -14.917 1.00 98.06 94 PRO A O 1
ATOM 705 N N . ALA A 1 95 ? -6.437 -7.246 -16.382 1.00 97.94 95 ALA A N 1
ATOM 706 C CA . ALA A 1 95 ? -5.723 -5.976 -16.536 1.00 97.94 95 ALA A CA 1
ATOM 707 C C . ALA A 1 95 ? -5.570 -5.175 -15.228 1.00 97.94 95 ALA A C 1
ATOM 709 O O . ALA A 1 95 ? -4.650 -4.367 -15.104 1.00 97.94 95 ALA A O 1
ATOM 710 N N . ALA A 1 96 ? -6.474 -5.355 -14.265 1.00 98.31 96 ALA A N 1
ATOM 711 C CA . ALA A 1 96 ? -6.437 -4.660 -12.986 1.00 98.31 96 ALA A CA 1
ATOM 712 C C . ALA A 1 96 ? -7.271 -5.384 -11.925 1.00 98.31 96 ALA A C 1
ATOM 714 O O . ALA A 1 96 ? -8.203 -6.124 -12.242 1.00 98.31 96 ALA A O 1
ATOM 715 N N . TYR A 1 97 ? -6.976 -5.075 -10.666 1.00 98.56 97 TYR A N 1
ATOM 716 C CA . TYR A 1 97 ? -7.787 -5.426 -9.510 1.00 98.56 97 TYR A CA 1
ATOM 717 C C . TYR A 1 97 ? -8.171 -4.171 -8.734 1.00 98.56 97 TYR A C 1
ATOM 719 O O . TYR A 1 97 ? -7.356 -3.265 -8.543 1.00 98.56 97 TYR A O 1
ATOM 727 N N . TYR A 1 98 ? -9.405 -4.140 -8.234 1.00 98.38 98 TYR A N 1
ATOM 728 C CA . TYR A 1 98 ? -9.734 -3.253 -7.127 1.00 98.38 98 TYR A CA 1
ATOM 729 C C . TYR A 1 98 ? -9.128 -3.803 -5.838 1.00 98.38 98 TYR A C 1
ATOM 731 O O . TYR A 1 98 ? -9.160 -5.010 -5.600 1.00 98.38 98 TYR A O 1
ATOM 739 N N . SER A 1 99 ? -8.636 -2.902 -4.990 1.00 97.19 99 SER A N 1
ATOM 740 C CA . SER A 1 99 ? -8.432 -3.198 -3.574 1.00 97.19 99 SER A CA 1
ATOM 741 C C . SER A 1 99 ? -9.741 -3.739 -2.993 1.00 97.19 99 SER A C 1
ATOM 743 O O . SER A 1 99 ? -10.803 -3.143 -3.202 1.00 97.19 99 SER A O 1
ATOM 745 N N . ASN A 1 100 ? -9.680 -4.878 -2.301 1.00 96.25 100 ASN A N 1
ATOM 746 C CA . ASN A 1 100 ? -10.848 -5.482 -1.652 1.00 96.25 100 ASN A CA 1
ATOM 747 C C . ASN A 1 100 ? -11.093 -4.918 -0.238 1.00 96.25 100 ASN A C 1
ATOM 749 O O . ASN A 1 100 ? -11.923 -5.436 0.506 1.00 96.25 100 ASN A O 1
ATOM 753 N N . ILE A 1 101 ? -10.400 -3.830 0.105 1.00 97.62 101 ILE A N 1
ATOM 754 C CA . ILE A 1 101 ? -10.731 -2.910 1.191 1.00 97.62 101 ILE A CA 1
ATOM 755 C C . ILE A 1 101 ? -11.210 -1.609 0.549 1.00 97.62 101 ILE A C 1
ATOM 757 O O . ILE A 1 101 ? -10.525 -1.047 -0.308 1.00 97.62 101 ILE A O 1
ATOM 761 N N . ASP A 1 102 ? -12.368 -1.095 0.965 1.00 96.81 102 ASP A N 1
ATOM 762 C CA . ASP A 1 102 ? -12.821 0.211 0.494 1.00 96.81 102 ASP A CA 1
ATOM 763 C C . ASP A 1 102 ? -11.972 1.335 1.116 1.00 96.81 102 ASP A C 1
ATOM 765 O O . ASP A 1 102 ? -11.985 1.500 2.335 1.00 96.81 102 ASP A O 1
ATOM 769 N N . PRO A 1 103 ? -11.217 2.124 0.325 1.00 98.00 103 PRO A N 1
ATOM 770 C CA . PRO A 1 103 ? -10.374 3.172 0.881 1.00 98.00 103 PRO A CA 1
ATOM 771 C C . PRO A 1 103 ? -11.161 4.411 1.325 1.00 98.00 103 PRO A C 1
ATOM 773 O O . PRO A 1 103 ? -10.596 5.234 2.041 1.00 98.00 103 PRO A O 1
ATOM 776 N N . HIS A 1 104 ? -12.425 4.585 0.914 1.00 98.19 104 HIS A N 1
ATOM 777 C CA . HIS A 1 104 ? -13.168 5.815 1.211 1.00 98.19 104 HIS A CA 1
ATOM 778 C C . HIS A 1 104 ? -13.393 6.020 2.718 1.00 98.19 104 HIS A C 1
ATOM 780 O O . HIS A 1 104 ? -12.998 7.079 3.209 1.00 98.19 104 HIS A O 1
ATOM 786 N N . PRO A 1 105 ? -13.909 5.039 3.490 1.00 98.00 105 PRO A N 1
ATOM 787 C CA . PRO A 1 105 ? -14.061 5.202 4.938 1.00 98.00 105 PRO A CA 1
ATOM 788 C C . PRO A 1 105 ? -12.726 5.439 5.652 1.00 98.00 105 PRO A C 1
ATOM 790 O O . PRO A 1 105 ? -12.653 6.241 6.578 1.00 98.00 105 PRO A O 1
ATOM 793 N N . LEU A 1 106 ? -11.649 4.800 5.184 1.00 98.44 106 LEU A N 1
ATOM 794 C CA . LEU A 1 106 ? -10.306 4.962 5.750 1.00 98.44 106 LEU A CA 1
ATOM 795 C C . LEU A 1 106 ? -9.763 6.380 5.534 1.00 98.44 106 LEU A C 1
ATOM 797 O O . LEU A 1 106 ? -9.176 6.979 6.433 1.00 98.44 106 LEU A O 1
ATOM 801 N N . VAL A 1 107 ? -9.973 6.934 4.337 1.00 98.62 107 VAL A N 1
ATOM 802 C CA . VAL A 1 107 ? -9.600 8.314 4.012 1.00 98.62 107 VAL A CA 1
ATOM 803 C C . VAL A 1 107 ? -10.417 9.311 4.830 1.00 98.62 107 VAL A C 1
ATOM 805 O O . VAL A 1 107 ? -9.853 10.289 5.318 1.00 98.62 107 VAL A O 1
ATOM 808 N N . GLU A 1 108 ? -11.717 9.078 5.010 1.00 98.56 108 GLU A N 1
ATOM 809 C CA . GLU A 1 108 ? -12.553 9.955 5.834 1.00 98.56 108 GLU A CA 1
ATOM 810 C C . GLU A 1 108 ? -12.173 9.889 7.319 1.00 98.56 108 GLU A C 1
ATOM 812 O O . GLU A 1 108 ? -12.101 10.934 7.963 1.00 98.56 108 GLU A O 1
ATOM 817 N N . ALA A 1 109 ? -11.813 8.713 7.845 1.00 98.50 109 ALA A N 1
ATOM 818 C CA . ALA A 1 109 ? -11.287 8.576 9.204 1.00 98.50 109 ALA A CA 1
ATOM 819 C C . ALA A 1 109 ? -9.996 9.392 9.404 1.00 98.50 109 ALA A C 1
ATOM 821 O O . ALA A 1 109 ? -9.876 10.151 10.365 1.00 98.50 109 ALA A O 1
ATOM 822 N N . LEU A 1 110 ? -9.054 9.316 8.455 1.00 98.69 110 LEU A N 1
ATOM 823 C CA . LEU A 1 110 ? -7.829 10.125 8.487 1.00 98.69 110 LEU A CA 1
ATOM 824 C C . LEU A 1 110 ? -8.129 11.629 8.490 1.00 98.69 110 LEU A C 1
ATOM 826 O O . LEU A 1 110 ? -7.556 12.373 9.289 1.00 98.69 110 LEU A O 1
ATOM 830 N N . LYS A 1 111 ? -9.046 12.082 7.627 1.00 98.56 111 LYS A N 1
ATOM 831 C CA . LYS A 1 111 ? -9.443 13.495 7.557 1.00 98.56 111 LYS A CA 1
ATOM 832 C C . LYS A 1 111 ? -10.132 13.968 8.835 1.00 98.56 111 LYS A C 1
ATOM 834 O O . LYS A 1 111 ? -9.839 15.075 9.282 1.00 98.56 111 LYS A O 1
ATOM 839 N N . GLY A 1 112 ? -11.003 13.145 9.424 1.00 98.31 112 GLY A N 1
ATOM 840 C CA . GLY A 1 112 ? -11.670 13.436 10.698 1.00 98.31 112 GLY A CA 1
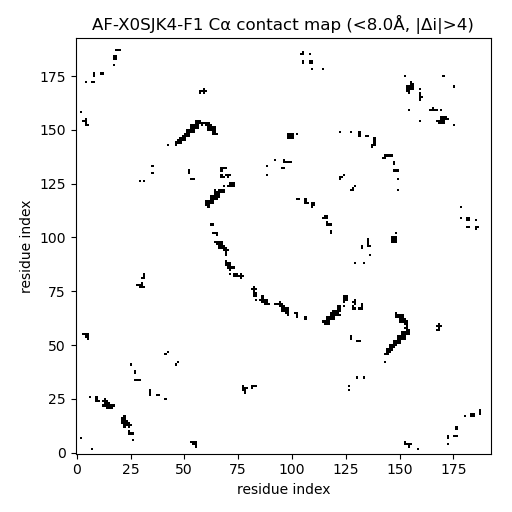ATOM 841 C C . GLY A 1 112 ? -10.681 13.690 11.839 1.00 98.31 112 GLY A C 1
ATOM 842 O O . GLY A 1 112 ? -10.922 14.534 12.695 1.00 98.31 112 GLY A O 1
ATOM 843 N N . GLU A 1 113 ? -9.517 13.046 11.776 1.00 98.25 113 GLU A N 1
ATOM 844 C CA . GLU A 1 113 ? -8.414 13.178 12.732 1.00 98.25 113 GLU A CA 1
ATOM 845 C C . GLU A 1 113 ? -7.368 14.245 12.346 1.00 98.25 113 GLU A C 1
ATOM 847 O O . GLU A 1 113 ? -6.301 14.357 12.971 1.00 98.25 113 GLU A O 1
ATOM 852 N N . GLY A 1 114 ? -7.658 15.044 11.313 1.00 97.81 114 GLY A N 1
ATOM 853 C CA . GLY A 1 114 ? -6.812 16.141 10.845 1.00 97.81 114 GLY A CA 1
ATOM 854 C C . GLY A 1 114 ? -5.605 15.705 10.009 1.00 97.81 114 GLY A C 1
ATOM 855 O O . GLY A 1 114 ? -4.662 16.482 9.862 1.00 97.81 114 GLY A O 1
ATOM 856 N N . ILE A 1 115 ? -5.603 14.484 9.463 1.00 98.19 115 ILE A N 1
ATOM 857 C CA . ILE A 1 115 ? -4.526 13.962 8.613 1.00 98.19 115 ILE A CA 1
ATOM 858 C C . ILE A 1 115 ? -4.940 14.057 7.135 1.00 98.19 115 ILE A C 1
ATOM 860 O O . ILE A 1 115 ? -5.871 13.370 6.709 1.00 98.19 115 ILE A O 1
ATOM 864 N N . PRO A 1 116 ? -4.248 14.868 6.308 1.00 97.88 116 PRO A N 1
ATOM 865 C CA . PRO A 1 116 ? -4.549 14.965 4.884 1.00 97.88 116 PRO A CA 1
ATOM 866 C C . PRO A 1 116 ? -4.353 13.628 4.159 1.00 97.88 116 PRO A C 1
ATOM 868 O O . PRO A 1 116 ? -3.244 13.081 4.115 1.00 97.88 116 PRO A O 1
ATOM 871 N N . ALA A 1 117 ? -5.426 13.135 3.540 1.00 98.50 117 ALA A N 1
ATOM 872 C CA . ALA A 1 117 ? -5.429 11.900 2.769 1.00 98.50 117 ALA A CA 1
ATOM 873 C C . ALA A 1 117 ? -6.418 11.953 1.594 1.00 98.50 117 ALA A C 1
ATOM 875 O O . ALA A 1 117 ? -7.401 12.699 1.623 1.00 98.50 117 ALA A O 1
ATOM 876 N N . TYR A 1 118 ? -6.175 11.143 0.562 1.00 98.56 118 TYR A N 1
ATOM 877 C CA . TYR A 1 118 ? -7.102 10.955 -0.559 1.00 98.56 118 TYR A CA 1
ATOM 878 C C . TYR A 1 118 ? -7.079 9.517 -1.095 1.00 98.56 118 TYR A C 1
ATOM 880 O O . TYR A 1 118 ? -6.122 8.768 -0.882 1.00 98.56 118 TYR A O 1
ATOM 888 N N . VAL A 1 119 ? -8.136 9.139 -1.816 1.00 98.62 119 VAL A N 1
ATOM 889 C CA . VAL A 1 119 ? -8.199 7.866 -2.544 1.00 98.62 119 VAL A CA 1
ATOM 890 C C . VAL A 1 119 ? -7.429 8.003 -3.854 1.00 98.62 119 VAL A C 1
ATOM 892 O O . VAL A 1 119 ? -7.782 8.825 -4.700 1.00 98.62 119 VAL A O 1
ATOM 895 N N . SER A 1 120 ? -6.387 7.197 -4.037 1.00 98.25 120 SER A N 1
ATOM 896 C CA . SER A 1 120 ? -5.608 7.150 -5.274 1.00 98.25 120 SER A CA 1
ATOM 897 C C . SER A 1 120 ? -6.092 6.009 -6.164 1.00 98.25 120 SER A C 1
ATOM 899 O O . SER A 1 120 ? -6.324 4.898 -5.703 1.00 98.25 120 SER A O 1
ATOM 901 N N . TYR A 1 121 ? -6.235 6.278 -7.459 1.00 97.62 121 TYR A N 1
ATOM 902 C CA . TYR A 1 121 ? -6.657 5.290 -8.459 1.00 97.62 121 TYR A CA 1
ATOM 903 C C . TYR A 1 121 ? -5.485 4.763 -9.297 1.00 97.62 121 TYR A C 1
ATOM 905 O O . TYR A 1 121 ? -5.697 4.065 -10.284 1.00 97.62 121 TYR A O 1
ATOM 913 N N . HIS A 1 122 ? -4.248 5.111 -8.928 1.00 94.50 122 HIS A N 1
ATOM 914 C CA . HIS A 1 122 ? -3.050 4.675 -9.634 1.00 94.50 122 HIS A CA 1
ATOM 915 C C . HIS A 1 122 ? -1.851 4.578 -8.675 1.00 94.50 122 HIS A C 1
ATOM 917 O O . HIS A 1 122 ? -1.196 5.579 -8.353 1.00 94.50 122 HIS A O 1
ATOM 923 N N . ALA A 1 123 ? -1.507 3.346 -8.293 1.00 93.19 123 ALA A N 1
ATOM 924 C CA . ALA A 1 123 ? -0.387 3.032 -7.401 1.00 93.19 123 ALA A CA 1
ATOM 925 C C . ALA A 1 123 ? 1.004 3.189 -8.055 1.00 93.19 123 ALA A C 1
ATOM 927 O O . ALA A 1 123 ? 2.034 2.945 -7.423 1.00 93.19 123 ALA A O 1
ATOM 928 N N . GLY A 1 124 ? 1.052 3.591 -9.327 1.00 92.00 124 GLY A N 1
ATOM 929 C CA . GLY A 1 124 ? 2.260 3.598 -10.150 1.00 92.00 124 GLY A CA 1
ATOM 930 C C . GLY A 1 124 ? 2.360 2.326 -10.989 1.00 92.00 124 GLY A C 1
ATOM 931 O O . GLY A 1 124 ? 1.424 1.545 -11.062 1.00 92.00 124 GLY A O 1
ATOM 932 N N . THR A 1 125 ? 3.516 2.110 -11.606 1.00 91.81 125 THR A N 1
ATOM 933 C CA . THR A 1 125 ? 3.832 0.883 -12.362 1.00 91.81 125 THR A CA 1
ATOM 934 C C . THR A 1 125 ? 5.225 0.375 -11.972 1.00 91.81 125 THR A C 1
ATOM 936 O O . THR A 1 125 ? 6.067 0.064 -12.813 1.00 91.81 125 THR A O 1
ATOM 939 N N . TYR A 1 126 ? 5.498 0.417 -10.664 1.00 89.19 126 TYR A N 1
ATOM 940 C CA . TYR A 1 126 ? 6.747 0.004 -10.016 1.00 89.19 126 TYR A CA 1
ATOM 941 C C . TYR A 1 126 ? 6.430 -0.954 -8.856 1.00 89.19 126 TYR A C 1
ATOM 943 O O . TYR A 1 126 ? 5.315 -1.463 -8.768 1.00 89.19 126 TYR A O 1
ATOM 951 N N . GLY A 1 127 ? 7.365 -1.141 -7.921 1.00 89.44 127 GLY A N 1
ATOM 952 C CA . GLY A 1 127 ? 7.240 -2.074 -6.797 1.00 89.44 127 GLY A CA 1
ATOM 953 C C . GLY A 1 127 ? 5.955 -1.971 -5.972 1.00 89.44 127 GLY A C 1
ATOM 954 O O . GLY A 1 127 ? 5.401 -2.991 -5.586 1.00 89.44 127 GLY A O 1
ATOM 955 N N . CYS A 1 128 ? 5.445 -0.758 -5.729 1.00 92.94 128 CYS A N 1
ATOM 956 C CA . CYS A 1 128 ? 4.230 -0.566 -4.926 1.00 92.94 128 CYS A CA 1
ATOM 957 C C . CYS A 1 128 ? 2.995 -1.180 -5.607 1.00 92.94 128 CYS A C 1
ATOM 959 O O . CYS A 1 128 ? 2.279 -1.978 -5.006 1.00 92.94 128 CYS A O 1
ATOM 961 N N . ASN A 1 129 ? 2.795 -0.863 -6.891 1.00 95.50 129 ASN A N 1
ATOM 962 C CA . ASN A 1 129 ? 1.746 -1.462 -7.715 1.00 95.50 129 ASN A CA 1
ATOM 963 C C . ASN A 1 129 ? 1.940 -2.971 -7.873 1.00 95.50 129 ASN A C 1
ATOM 965 O O . ASN A 1 129 ? 0.987 -3.730 -7.741 1.00 95.50 129 ASN A O 1
ATOM 969 N N . TRP A 1 130 ? 3.181 -3.394 -8.114 1.00 93.38 130 TRP A N 1
ATOM 970 C CA . TRP A 1 130 ? 3.526 -4.795 -8.308 1.00 93.38 130 TRP A CA 1
ATOM 971 C C . TRP A 1 130 ? 3.150 -5.673 -7.114 1.00 93.38 130 TRP A C 1
ATOM 973 O O . TRP A 1 130 ? 2.500 -6.703 -7.293 1.00 93.38 130 TRP A O 1
ATOM 983 N N . ILE A 1 131 ? 3.489 -5.242 -5.896 1.00 94.75 131 ILE A N 1
ATOM 984 C CA . ILE A 1 131 ? 3.135 -5.965 -4.671 1.00 94.75 131 ILE A CA 1
ATOM 985 C C . ILE A 1 131 ? 1.620 -5.973 -4.453 1.00 94.75 131 ILE A C 1
ATOM 987 O O . ILE A 1 131 ? 1.057 -7.040 -4.212 1.00 94.75 131 ILE A O 1
ATOM 991 N N . LEU A 1 132 ? 0.942 -4.823 -4.584 1.00 96.88 132 LEU A N 1
ATOM 992 C CA . LEU A 1 132 ? -0.512 -4.771 -4.403 1.00 96.88 132 LEU A CA 1
ATOM 993 C C . LEU A 1 132 ? -1.235 -5.683 -5.406 1.00 96.88 132 LEU A C 1
ATOM 995 O O . LEU A 1 132 ? -2.100 -6.461 -5.010 1.00 96.88 132 LEU A O 1
ATOM 999 N N . PHE A 1 133 ? -0.858 -5.625 -6.687 1.00 97.38 133 PHE A N 1
ATOM 1000 C CA . PHE A 1 133 ? -1.420 -6.485 -7.726 1.00 97.38 133 PHE A CA 1
ATOM 1001 C C . PHE A 1 133 ? -1.191 -7.963 -7.404 1.00 97.38 133 PHE A C 1
ATOM 1003 O O . PHE A 1 133 ? -2.127 -8.757 -7.447 1.00 97.38 133 PHE A O 1
ATOM 1010 N N . SER A 1 134 ? 0.036 -8.321 -7.020 1.00 95.56 134 SER A N 1
ATOM 1011 C CA . SER A 1 134 ? 0.424 -9.699 -6.709 1.00 95.56 134 SER A CA 1
ATOM 1012 C C . SER A 1 134 ? -0.383 -10.292 -5.553 1.00 95.56 134 SER A C 1
ATOM 1014 O O . SER A 1 134 ? -0.770 -11.460 -5.624 1.00 95.56 134 SER A O 1
ATOM 1016 N N . ILE A 1 135 ? -0.663 -9.504 -4.511 1.00 97.12 135 ILE A N 1
ATOM 1017 C CA . ILE A 1 135 ? -1.486 -9.921 -3.365 1.00 97.12 135 ILE A CA 1
ATOM 1018 C C . ILE A 1 135 ? -2.953 -10.058 -3.779 1.00 97.12 135 ILE A C 1
ATOM 1020 O O . ILE A 1 135 ? -3.568 -11.094 -3.529 1.00 97.12 135 ILE A O 1
ATOM 1024 N N . LEU A 1 136 ? -3.514 -9.051 -4.456 1.00 98.12 136 LEU A N 1
ATOM 1025 C CA . LEU A 1 136 ? -4.914 -9.079 -4.891 1.00 98.12 136 LEU A CA 1
ATOM 1026 C C . LEU A 1 136 ? -5.188 -10.224 -5.871 1.00 98.12 136 LEU A C 1
ATOM 1028 O O . LEU A 1 136 ? -6.225 -10.874 -5.769 1.00 98.12 136 LEU A O 1
ATOM 1032 N N . HIS A 1 137 ? -4.246 -10.524 -6.766 1.00 97.62 137 HIS A N 1
ATOM 1033 C CA . HIS A 1 137 ? -4.343 -11.663 -7.673 1.00 97.62 137 HIS A CA 1
ATOM 1034 C C . HIS A 1 137 ? -4.412 -12.998 -6.915 1.00 97.62 137 HIS A C 1
ATOM 1036 O O . HIS A 1 137 ? -5.240 -13.852 -7.233 1.00 97.62 137 HIS A O 1
ATOM 1042 N N . ARG A 1 138 ? -3.596 -13.175 -5.867 1.00 96.75 138 ARG A N 1
ATOM 1043 C CA . ARG A 1 138 ? -3.621 -14.380 -5.017 1.00 96.75 138 ARG A CA 1
ATOM 1044 C C . ARG A 1 138 ? -4.935 -14.527 -4.260 1.00 96.75 138 ARG A C 1
ATOM 1046 O O . ARG A 1 138 ? -5.465 -15.632 -4.198 1.00 96.75 138 ARG A O 1
ATOM 1053 N N . ILE A 1 139 ? -5.479 -13.426 -3.741 1.00 97.38 139 ILE A N 1
ATOM 1054 C CA . ILE A 1 139 ? -6.796 -13.426 -3.093 1.00 97.38 139 ILE A CA 1
ATOM 1055 C C . ILE A 1 139 ? -7.882 -13.801 -4.111 1.00 97.38 139 ILE A C 1
ATOM 1057 O O . ILE A 1 139 ? -8.68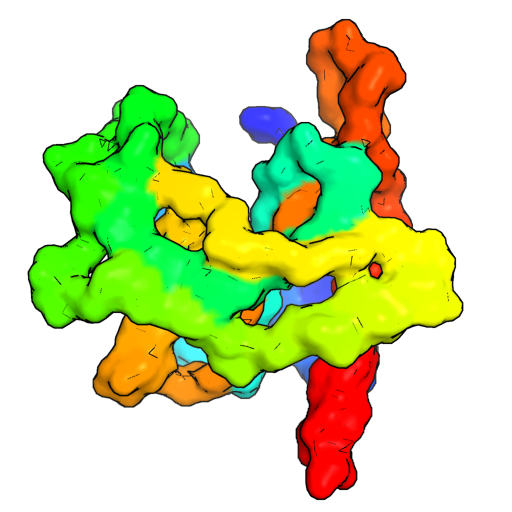6 -14.697 -3.866 1.00 97.38 139 ILE A O 1
ATOM 1061 N N . ALA A 1 140 ? -7.885 -13.161 -5.284 1.00 97.56 140 ALA A N 1
ATOM 1062 C CA . ALA A 1 140 ? -8.894 -13.383 -6.320 1.00 97.56 140 ALA A CA 1
ATOM 1063 C C . ALA A 1 140 ? -8.867 -14.806 -6.904 1.00 97.56 140 ALA A C 1
ATOM 1065 O O . ALA A 1 140 ? -9.900 -15.314 -7.331 1.00 97.56 140 ALA A O 1
ATOM 1066 N N . THR A 1 141 ? -7.697 -15.449 -6.919 1.00 96.94 141 THR A N 1
ATOM 1067 C CA . THR A 1 141 ? -7.517 -16.838 -7.377 1.00 96.94 141 THR A CA 1
ATOM 1068 C C . THR A 1 141 ? -7.671 -17.871 -6.259 1.00 96.94 141 THR A C 1
ATOM 1070 O O . THR A 1 141 ? -7.518 -19.064 -6.511 1.00 96.94 141 THR A O 1
ATOM 1073 N N . GLY A 1 142 ? -7.981 -17.441 -5.030 1.00 95.31 142 GLY A N 1
ATOM 1074 C CA . GLY A 1 142 ? -8.176 -18.327 -3.881 1.00 95.31 142 GLY A CA 1
ATOM 1075 C C . GLY A 1 142 ? -6.893 -18.972 -3.351 1.00 95.31 142 GLY A C 1
ATOM 1076 O O . GLY A 1 142 ? -6.977 -19.928 -2.587 1.00 95.31 142 GLY A O 1
ATOM 1077 N N . LYS A 1 143 ? -5.712 -18.472 -3.742 1.00 94.50 143 LYS A N 1
ATOM 1078 C CA . LYS A 1 143 ? -4.420 -18.946 -3.216 1.00 94.50 143 LYS A CA 1
ATOM 1079 C C . LYS A 1 143 ? -4.210 -18.544 -1.758 1.00 94.50 143 LYS A C 1
ATOM 1081 O O . LYS A 1 143 ? -3.561 -19.277 -1.024 1.00 94.50 143 LYS A O 1
ATOM 1086 N N . ILE A 1 144 ? -4.748 -17.391 -1.361 1.00 95.31 144 ILE A N 1
ATOM 1087 C CA . ILE A 1 144 ? -4.747 -16.903 0.023 1.00 95.31 144 ILE A CA 1
ATOM 1088 C C . ILE A 1 144 ? -6.117 -16.325 0.377 1.00 95.31 144 ILE A C 1
ATOM 1090 O O . ILE A 1 144 ? -6.880 -15.922 -0.506 1.00 95.31 144 ILE A O 1
ATOM 1094 N N . HIS A 1 145 ? -6.405 -16.240 1.672 1.00 93.38 145 HIS A N 1
ATOM 1095 C CA . HIS A 1 145 ? -7.564 -15.525 2.200 1.00 93.38 145 HIS A CA 1
ATOM 1096 C C . HIS A 1 145 ? -7.172 -14.119 2.679 1.00 93.38 145 HIS A C 1
ATOM 1098 O O . HIS A 1 145 ? -5.994 -13.779 2.762 1.00 93.38 145 HIS A O 1
ATOM 1104 N N . GLY A 1 146 ? -8.174 -13.289 2.972 1.00 94.81 146 GLY A N 1
ATOM 1105 C CA . GLY A 1 146 ? -7.980 -11.977 3.587 1.00 94.81 146 GLY A CA 1
ATOM 1106 C C . GLY A 1 146 ? -8.263 -10.787 2.672 1.00 94.81 146 GLY A C 1
ATOM 1107 O O . GLY A 1 146 ? -8.710 -10.905 1.526 1.00 94.81 146 GLY A O 1
ATOM 1108 N N . ARG A 1 147 ? -8.039 -9.597 3.230 1.00 96.94 147 ARG A N 1
ATOM 1109 C CA . ARG A 1 147 ? -8.236 -8.311 2.554 1.00 96.94 147 ARG A CA 1
ATOM 1110 C C . ARG A 1 147 ? -6.923 -7.554 2.457 1.00 96.94 147 ARG A C 1
ATOM 1112 O O . ARG A 1 147 ? -6.112 -7.626 3.370 1.00 96.94 147 ARG A O 1
ATOM 1119 N N . ALA A 1 148 ? -6.717 -6.804 1.385 1.00 97.88 148 ALA A N 1
ATOM 1120 C CA . ALA A 1 148 ? -5.484 -6.083 1.138 1.00 97.88 148 ALA A CA 1
ATOM 1121 C C . ALA A 1 148 ? -5.737 -4.691 0.570 1.00 97.88 148 ALA A C 1
ATOM 1123 O O . ALA A 1 148 ? -6.633 -4.490 -0.246 1.00 97.88 148 ALA A O 1
ATOM 1124 N N . THR A 1 149 ? -4.893 -3.742 0.967 1.00 97.81 149 THR A N 1
ATOM 1125 C CA . THR A 1 149 ? -4.797 -2.419 0.342 1.00 97.81 149 THR A CA 1
ATOM 1126 C C . THR A 1 149 ? -3.363 -1.905 0.397 1.00 97.81 149 THR A C 1
ATOM 1128 O O . THR A 1 149 ? -2.495 -2.511 1.030 1.00 97.81 149 THR A O 1
ATOM 1131 N N . PHE A 1 150 ? -3.106 -0.779 -0.265 1.00 98.44 150 PHE A N 1
ATOM 1132 C CA . PHE A 1 150 ? -1.802 -0.126 -0.261 1.00 98.44 150 PHE A CA 1
ATOM 1133 C C . PHE A 1 150 ? -1.919 1.328 0.181 1.00 98.44 150 PHE A C 1
ATOM 1135 O O . PHE A 1 150 ? -2.812 2.052 -0.259 1.00 98.44 150 PHE A O 1
ATOM 1142 N N . ILE A 1 151 ? -0.988 1.764 1.024 1.00 98.50 151 ILE A N 1
ATOM 1143 C CA . ILE A 1 151 ? -0.926 3.115 1.571 1.00 98.50 151 ILE A CA 1
ATOM 1144 C C . ILE A 1 151 ? 0.416 3.733 1.186 1.00 98.50 151 ILE A C 1
ATOM 1146 O O . ILE A 1 151 ? 1.488 3.264 1.576 1.00 98.50 151 ILE A O 1
ATOM 1150 N N . HIS A 1 152 ? 0.367 4.814 0.417 1.00 98.25 152 HIS A N 1
ATOM 1151 C CA . HIS A 1 152 ? 1.542 5.621 0.135 1.00 98.25 152 HIS A CA 1
ATOM 1152 C C . HIS A 1 152 ? 1.729 6.691 1.211 1.00 98.25 152 HIS A C 1
ATOM 1154 O O . HIS A 1 152 ? 0.867 7.550 1.413 1.00 98.25 152 HIS A O 1
ATOM 1160 N N . LEU A 1 153 ? 2.892 6.641 1.855 1.00 97.75 153 LEU A N 1
ATOM 1161 C CA . LEU A 1 153 ? 3.381 7.591 2.845 1.00 97.75 153 LEU A CA 1
ATOM 1162 C C . LEU A 1 153 ? 4.248 8.664 2.187 1.00 97.75 153 LEU A C 1
ATOM 1164 O O . LEU A 1 153 ? 4.852 8.455 1.128 1.00 97.75 153 LEU A O 1
ATOM 1168 N N . LEU A 1 154 ? 4.357 9.797 2.873 1.00 97.06 154 LEU A N 1
ATOM 1169 C CA . LEU A 1 154 ? 5.253 10.878 2.492 1.00 97.06 154 LEU A CA 1
ATOM 1170 C C . LEU A 1 154 ? 6.708 10.542 2.860 1.00 97.06 154 LEU A C 1
ATOM 1172 O O . LEU A 1 154 ? 6.966 9.700 3.724 1.00 97.06 154 LEU A O 1
ATOM 1176 N N . PRO A 1 155 ? 7.684 11.235 2.251 1.00 97.12 155 PRO A N 1
ATOM 1177 C CA . PRO A 1 155 ? 9.050 11.254 2.748 1.00 97.12 155 PRO A CA 1
ATOM 1178 C C . PRO A 1 155 ? 9.137 11.716 4.214 1.00 97.12 155 PRO A C 1
ATOM 1180 O O . PRO A 1 155 ? 8.373 12.577 4.651 1.00 97.12 155 PRO A O 1
ATOM 1183 N N . LEU A 1 156 ? 10.127 11.212 4.952 1.00 97.06 156 LEU A N 1
ATOM 1184 C CA . LEU A 1 156 ? 10.463 11.746 6.279 1.00 97.06 156 LEU A CA 1
ATOM 1185 C C . LEU A 1 156 ? 11.212 13.089 6.149 1.00 97.06 156 LEU A C 1
ATOM 1187 O O . LEU A 1 156 ? 11.958 13.263 5.178 1.00 97.06 156 LEU A O 1
ATOM 1191 N N . PRO A 1 157 ? 11.132 14.001 7.141 1.00 96.56 157 PRO A N 1
ATOM 1192 C CA . PRO A 1 157 ? 11.905 15.250 7.154 1.00 96.56 157 PRO A CA 1
ATOM 1193 C C . PRO A 1 157 ? 13.411 15.035 6.942 1.00 96.56 157 PRO A C 1
ATOM 1195 O O . PRO A 1 157 ? 14.055 15.757 6.181 1.00 96.56 157 PRO A O 1
ATOM 1198 N N . SER A 1 158 ? 13.969 13.968 7.522 1.00 95.38 158 SER A N 1
ATOM 1199 C CA . SER A 1 158 ? 15.377 13.584 7.347 1.00 95.38 158 SER A CA 1
ATOM 1200 C C . SER A 1 158 ? 15.757 13.325 5.883 1.00 95.38 158 SER A C 1
ATOM 1202 O O . SER A 1 158 ? 16.890 13.591 5.479 1.00 95.38 158 SER A O 1
ATOM 1204 N N . GLN A 1 159 ? 14.818 12.851 5.057 1.00 95.06 159 GLN A N 1
ATOM 1205 C CA . GLN A 1 159 ? 15.046 12.646 3.629 1.00 95.06 159 GLN A CA 1
ATOM 1206 C C . GLN A 1 159 ? 15.060 13.966 2.851 1.00 95.06 159 GLN A C 1
ATOM 1208 O O . GLN A 1 159 ? 15.817 14.062 1.886 1.00 95.06 159 GLN A O 1
ATOM 1213 N N . ALA A 1 160 ? 14.261 14.964 3.246 1.00 94.75 160 ALA A N 1
ATOM 1214 C CA . ALA A 1 160 ? 14.310 16.302 2.651 1.00 94.75 160 ALA A CA 1
ATOM 1215 C C . ALA A 1 160 ? 15.648 16.989 2.954 1.00 94.75 160 ALA A C 1
ATOM 1217 O O . ALA A 1 160 ? 16.301 17.470 2.030 1.00 94.75 160 ALA A O 1
ATOM 1218 N N . ILE A 1 161 ? 16.098 16.930 4.215 1.00 95.19 161 ILE A N 1
ATOM 1219 C CA . ILE A 1 161 ? 17.397 17.459 4.666 1.00 95.19 161 ILE A CA 1
ATOM 1220 C C . ILE A 1 161 ? 18.545 16.797 3.903 1.00 95.19 161 ILE A C 1
ATOM 1222 O O . ILE A 1 161 ? 19.343 17.474 3.266 1.00 95.19 161 ILE A O 1
ATOM 1226 N N . LYS A 1 162 ? 18.599 15.459 3.888 1.00 94.31 162 LYS A N 1
ATOM 1227 C CA . LYS A 1 162 ? 19.685 14.717 3.228 1.00 94.31 162 LYS A CA 1
ATOM 1228 C C . LYS A 1 162 ? 19.763 14.957 1.715 1.00 94.31 162 LYS A C 1
ATOM 1230 O O . LYS A 1 162 ? 20.828 14.786 1.130 1.00 94.31 162 LYS A O 1
ATOM 1235 N N . LYS A 1 163 ? 18.637 15.276 1.070 1.00 91.12 163 LYS A N 1
ATOM 1236 C CA . LYS A 1 163 ? 18.560 15.527 -0.377 1.00 91.12 163 LYS A CA 1
ATOM 1237 C C . LYS A 1 163 ? 18.683 17.004 -0.748 1.00 91.12 163 LYS A C 1
ATOM 1239 O O . LYS A 1 163 ? 18.628 17.286 -1.940 1.00 91.12 163 LYS A O 1
ATOM 1244 N N . ASP A 1 164 ? 18.780 17.896 0.236 1.00 95.62 164 ASP A N 1
ATOM 1245 C CA . ASP A 1 164 ? 18.709 19.346 0.047 1.00 95.62 164 ASP A CA 1
ATOM 1246 C C . ASP A 1 164 ? 17.463 19.779 -0.759 1.00 95.62 164 ASP A C 1
ATOM 1248 O O . ASP A 1 164 ? 17.527 20.490 -1.757 1.00 95.62 164 ASP A O 1
ATOM 1252 N N . LYS A 1 165 ? 16.290 19.256 -0.367 1.00 95.12 165 LYS A N 1
ATOM 1253 C CA . LYS A 1 165 ? 14.994 19.544 -1.009 1.00 95.12 165 LYS A CA 1
ATOM 1254 C C . LYS A 1 165 ? 14.000 20.104 0.001 1.00 95.12 165 LYS A C 1
ATOM 1256 O O . LYS A 1 165 ? 13.111 19.383 0.445 1.00 95.12 165 LYS A O 1
ATOM 1261 N N . MET A 1 166 ? 14.151 21.375 0.372 1.00 94.44 166 MET A N 1
ATOM 1262 C CA . MET A 1 166 ? 13.354 22.003 1.443 1.00 94.44 166 MET A CA 1
ATOM 1263 C C . MET A 1 166 ? 11.868 22.192 1.097 1.00 94.44 166 MET A C 1
ATOM 1265 O O . MET A 1 166 ? 11.042 22.301 1.993 1.00 94.44 166 MET A O 1
ATOM 1269 N N . GLU A 1 167 ? 11.516 22.160 -0.188 1.00 96.06 167 GLU A N 1
ATOM 1270 C CA . GLU A 1 167 ? 10.124 22.206 -0.661 1.00 96.06 167 GLU A CA 1
ATOM 1271 C C . GLU A 1 167 ? 9.468 20.817 -0.742 1.00 96.06 167 GLU A C 1
ATOM 1273 O O . GLU A 1 167 ? 8.287 20.693 -1.070 1.00 96.06 167 GLU A O 1
ATOM 1278 N N . LEU A 1 168 ? 10.222 19.742 -0.476 1.00 95.56 168 LEU A N 1
ATOM 1279 C CA . LEU A 1 168 ? 9.667 18.396 -0.455 1.00 95.56 168 LEU A CA 1
ATOM 1280 C C . LEU A 1 168 ? 8.671 18.296 0.700 1.00 95.56 168 LEU A C 1
ATOM 1282 O O . LEU A 1 168 ? 9.055 18.398 1.862 1.00 95.56 168 LEU A O 1
ATOM 1286 N N . ALA A 1 169 ? 7.405 18.038 0.383 1.00 97.06 169 ALA A N 1
ATOM 1287 C CA . ALA A 1 169 ? 6.422 17.714 1.403 1.00 97.06 169 ALA A CA 1
ATOM 1288 C C . ALA A 1 169 ? 6.890 16.488 2.199 1.00 97.06 169 ALA A C 1
ATOM 1290 O O . ALA A 1 169 ? 7.291 15.474 1.621 1.00 97.06 169 ALA A O 1
ATOM 1291 N N . THR A 1 170 ? 6.859 16.597 3.525 1.00 97.31 170 THR A N 1
ATOM 1292 C CA . THR A 1 170 ? 7.307 15.540 4.433 1.00 97.31 170 THR A CA 1
ATOM 1293 C C . THR A 1 170 ? 6.320 15.332 5.570 1.00 97.31 170 THR A C 1
ATOM 1295 O O . THR A 1 170 ? 5.476 16.184 5.844 1.00 97.31 170 THR A O 1
ATOM 1298 N N . MET A 1 171 ? 6.431 14.185 6.233 1.00 97.19 171 MET A N 1
ATOM 1299 C CA . MET A 1 171 ? 5.650 13.844 7.417 1.00 97.19 171 MET A CA 1
ATOM 1300 C C . MET A 1 171 ? 6.574 13.225 8.475 1.00 97.19 171 MET A C 1
ATOM 1302 O O . MET A 1 171 ? 7.305 12.291 8.139 1.00 97.19 171 MET A O 1
ATOM 1306 N N . PRO A 1 172 ? 6.578 13.714 9.732 1.00 97.50 172 PRO A N 1
ATOM 1307 C CA . PRO A 1 172 ? 7.274 13.050 10.836 1.00 97.50 172 PRO A CA 1
ATOM 1308 C C . PRO A 1 172 ? 6.799 11.604 11.023 1.00 97.50 172 PRO A C 1
ATOM 1310 O O . PRO A 1 172 ? 5.633 11.297 10.763 1.00 97.50 172 PRO A O 1
ATOM 1313 N N . LEU A 1 173 ? 7.685 10.720 11.490 1.00 97.81 173 LEU A N 1
ATOM 1314 C CA . LEU A 1 173 ? 7.375 9.293 11.636 1.00 97.81 173 LEU A CA 1
ATOM 1315 C C . LEU A 1 173 ? 6.191 9.072 12.585 1.00 97.81 173 LEU A C 1
ATOM 1317 O O . LEU A 1 173 ? 5.308 8.279 12.276 1.00 97.81 173 LEU A O 1
ATOM 1321 N N . GLU A 1 174 ? 6.127 9.815 13.688 1.00 97.94 174 GLU A N 1
ATOM 1322 C CA . GLU A 1 174 ? 5.025 9.763 14.649 1.00 97.94 174 GLU A CA 1
ATOM 1323 C C . GLU A 1 174 ? 3.653 10.041 14.010 1.00 97.94 174 GLU A C 1
ATOM 1325 O O . GLU A 1 174 ? 2.672 9.372 14.334 1.00 97.94 174 GLU A O 1
ATOM 1330 N N . ASN A 1 175 ? 3.581 10.950 13.034 1.00 98.00 175 ASN A N 1
ATOM 1331 C CA . ASN A 1 175 ? 2.339 11.236 12.316 1.00 98.00 175 ASN A CA 1
ATOM 1332 C C . ASN A 1 175 ? 1.982 10.117 11.331 1.00 98.00 175 ASN A C 1
ATOM 1334 O O . ASN A 1 175 ? 0.803 9.806 11.170 1.00 98.00 175 ASN A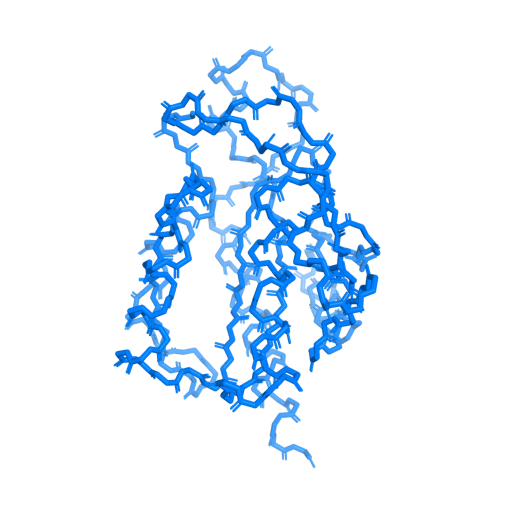 O 1
ATOM 1338 N N . ALA A 1 176 ? 2.980 9.491 10.698 1.00 98.00 176 ALA A N 1
ATOM 1339 C CA . ALA A 1 176 ? 2.755 8.321 9.852 1.00 98.00 176 ALA A CA 1
ATOM 1340 C C . ALA A 1 176 ? 2.264 7.119 10.679 1.00 98.00 176 ALA A C 1
ATOM 1342 O O . ALA A 1 176 ? 1.331 6.439 10.264 1.00 98.00 176 ALA A O 1
ATOM 1343 N N . VAL A 1 177 ? 2.830 6.900 11.872 1.00 98.38 177 VAL A N 1
ATOM 1344 C CA . VAL A 1 177 ? 2.366 5.877 12.826 1.00 98.38 177 VAL A CA 1
ATOM 1345 C C . VAL A 1 177 ? 0.921 6.148 13.242 1.00 98.38 177 VAL A C 1
ATOM 1347 O O . VAL A 1 177 ? 0.080 5.265 13.081 1.00 98.38 177 VAL A O 1
ATOM 1350 N N . ARG A 1 178 ? 0.603 7.378 13.678 1.00 98.44 178 ARG A N 1
ATOM 1351 C CA . ARG A 1 178 ? -0.770 7.771 14.041 1.00 98.44 178 ARG A CA 1
ATOM 1352 C C . ARG A 1 178 ? -1.751 7.545 12.888 1.00 98.44 178 ARG A C 1
ATOM 1354 O O . ARG A 1 178 ? -2.845 7.040 13.106 1.00 98.44 178 ARG A O 1
ATOM 1361 N N . ALA A 1 179 ? -1.367 7.880 11.655 1.00 98.44 179 ALA A N 1
ATOM 1362 C CA . ALA A 1 179 ? -2.218 7.657 10.488 1.00 98.44 179 ALA A CA 1
ATOM 1363 C C . ALA A 1 179 ? -2.555 6.172 10.287 1.00 98.44 179 ALA A C 1
ATOM 1365 O O . ALA A 1 179 ? -3.704 5.823 10.030 1.00 98.44 179 ALA A O 1
ATOM 1366 N N . ILE A 1 180 ? -1.573 5.285 10.430 1.00 98.31 180 ILE A N 1
ATOM 1367 C CA . ILE A 1 180 ? -1.793 3.845 10.267 1.00 98.31 180 ILE A CA 1
ATOM 1368 C C . ILE A 1 180 ? -2.613 3.263 11.417 1.00 98.31 180 ILE A C 1
ATOM 1370 O O . ILE A 1 180 ? -3.469 2.420 11.173 1.00 98.31 180 ILE A O 1
ATOM 1374 N N . GLU A 1 181 ? -2.429 3.750 12.643 1.00 98.00 181 GLU A N 1
ATOM 1375 C CA . GLU A 1 181 ? -3.292 3.389 13.773 1.00 98.00 181 GLU A CA 1
ATOM 1376 C C . GLU A 1 181 ? -4.759 3.737 13.503 1.00 98.00 181 GLU A C 1
ATOM 1378 O O . GLU A 1 181 ? -5.625 2.891 13.716 1.00 98.00 181 GLU A O 1
ATOM 1383 N N . ILE A 1 182 ? -5.034 4.933 12.970 1.00 98.50 182 ILE A N 1
ATOM 1384 C CA . ILE A 1 182 ? -6.389 5.363 12.587 1.00 98.50 182 ILE A CA 1
ATOM 1385 C C . ILE A 1 182 ? -6.961 4.454 11.495 1.00 98.50 182 ILE A C 1
ATOM 1387 O O . ILE A 1 182 ? -8.116 4.042 11.574 1.00 98.50 182 ILE A O 1
ATOM 1391 N N . VAL A 1 183 ? -6.154 4.097 10.490 1.00 98.25 183 VAL A N 1
ATOM 1392 C CA . VAL A 1 183 ? -6.582 3.164 9.438 1.00 98.25 183 VAL A CA 1
ATOM 1393 C C . VAL A 1 183 ? -6.933 1.794 10.024 1.00 98.25 183 VAL A C 1
ATOM 1395 O O . VAL A 1 183 ? -7.978 1.245 9.686 1.00 98.25 183 VAL A O 1
ATOM 1398 N N . ILE A 1 184 ? -6.107 1.251 10.923 1.00 97.38 184 ILE A N 1
ATOM 1399 C CA . ILE A 1 184 ? -6.367 -0.042 11.576 1.00 97.38 184 ILE A CA 1
ATOM 1400 C C . ILE A 1 184 ? -7.631 0.026 12.445 1.00 97.38 184 ILE A C 1
ATOM 1402 O O . ILE A 1 184 ? -8.444 -0.895 12.418 1.00 97.38 184 ILE A O 1
ATOM 1406 N N . GLN A 1 185 ? -7.839 1.124 13.175 1.00 96.62 185 GLN A N 1
ATOM 1407 C CA . GLN A 1 185 ? -9.057 1.347 13.959 1.00 96.62 185 GLN A CA 1
ATOM 1408 C C . GLN A 1 185 ? -10.309 1.371 13.079 1.00 96.62 185 GLN A C 1
ATOM 1410 O O . GLN A 1 185 ? -11.279 0.680 13.382 1.00 96.62 185 GLN A O 1
ATOM 1415 N N . ALA A 1 186 ? -10.266 2.095 11.959 1.00 96.50 186 ALA A N 1
ATOM 1416 C CA . ALA A 1 186 ? -11.379 2.165 11.016 1.00 96.50 186 ALA A CA 1
ATOM 1417 C C . ALA A 1 186 ? -11.701 0.803 10.373 1.00 96.50 186 ALA A C 1
ATOM 1419 O O . ALA A 1 186 ? -12.863 0.525 10.080 1.00 96.50 186 ALA A O 1
ATOM 1420 N N . LEU A 1 187 ? -10.697 -0.061 10.185 1.00 93.62 187 LEU A N 1
ATOM 1421 C CA . LEU A 1 187 ? -10.894 -1.437 9.715 1.00 93.62 187 LEU A CA 1
ATOM 1422 C C . LEU A 1 187 ? -11.568 -2.320 10.768 1.00 93.62 187 LEU A C 1
ATOM 1424 O O . LEU A 1 187 ? -12.447 -3.100 10.420 1.00 93.62 187 LEU A O 1
ATOM 1428 N N . GLY A 1 188 ? -11.187 -2.185 12.042 1.00 83.56 188 GLY A N 1
ATOM 1429 C CA . GLY A 1 188 ? -11.808 -2.933 13.140 1.00 83.56 188 GLY A CA 1
ATOM 1430 C C . GLY A 1 188 ? -13.292 -2.608 13.305 1.00 83.56 188 GLY A C 1
ATOM 1431 O O . GLY A 1 188 ? -14.108 -3.514 13.415 1.00 83.56 188 GLY A O 1
ATOM 1432 N N . SER A 1 189 ? -13.665 -1.328 13.229 1.00 76.12 189 SER A N 1
ATOM 1433 C CA . SER A 1 189 ? -15.070 -0.915 13.351 1.00 76.12 189 SER A CA 1
ATOM 1434 C C . SER A 1 189 ? -15.966 -1.408 12.210 1.00 76.12 189 SER A C 1
ATOM 1436 O O . SER A 1 189 ? -17.161 -1.581 12.424 1.00 76.12 189 SER A O 1
ATOM 1438 N N . ALA A 1 190 ? -15.417 -1.626 11.011 1.00 68.38 190 ALA A N 1
ATOM 1439 C CA . ALA A 1 190 ? -16.174 -2.131 9.864 1.00 68.38 190 ALA A CA 1
ATOM 1440 C C . ALA A 1 190 ? -16.435 -3.646 9.925 1.00 68.38 190 ALA A C 1
ATOM 1442 O O . ALA A 1 190 ? -17.321 -4.134 9.231 1.00 68.38 190 ALA A O 1
ATOM 1443 N N . ASP A 1 191 ? -15.669 -4.384 10.732 1.00 62.28 191 ASP A N 1
ATOM 1444 C CA . ASP A 1 191 ? -15.828 -5.833 10.893 1.00 62.28 191 ASP A CA 1
ATOM 1445 C C . ASP A 1 191 ? -16.820 -6.200 12.010 1.00 62.28 191 ASP A C 1
ATOM 1447 O O . ASP A 1 191 ? -17.262 -7.345 12.094 1.00 62.28 191 ASP A O 1
ATOM 1451 N N . GLU A 1 192 ? -17.176 -5.238 12.867 1.00 56.34 192 GLU A N 1
ATOM 1452 C CA . GLU A 1 192 ? -18.173 -5.391 13.938 1.00 56.34 192 GLU A CA 1
ATOM 1453 C C . GLU A 1 192 ? -19.618 -5.102 13.476 1.00 56.34 192 GLU A C 1
ATOM 1455 O O . GLU A 1 192 ? -20.559 -5.291 14.253 1.00 56.34 192 GLU A O 1
ATOM 1460 N N . THR A 1 193 ? -19.806 -4.655 12.229 1.00 42.06 193 THR A N 1
ATOM 1461 C CA . THR A 1 193 ? -21.103 -4.305 11.612 1.00 42.06 193 THR A CA 1
ATOM 1462 C C . THR A 1 193 ? -21.518 -5.288 10.533 1.00 42.06 193 THR A C 1
ATOM 1464 O O . THR A 1 193 ? -22.713 -5.660 10.510 1.00 42.06 193 THR A O 1
#

Radius of gyration: 16.16 Å; Cα contacts (8 Å, |Δi|>4): 327; chains: 1; bounding box: 41×41×39 Å

Secondary structure (DSSP, 8-state):
----HHHHHHHHHTT-EETTEEP--------TTTHHHHHHHHHHHH--SEEEEEEE-S-SSEEEE-EEES-----S--TTS---S-S-S-TTS-SEEE-SS-HHHHHHHHHHTT--EEEES---SSHHHHHHHHHHHHHHTTSS-SEEEEEEEPPPHHHHHHTT-TTS----HHHHHHHHHHHHHHHHHHH--

Solvent-accessible surface area (backbone atoms only — not comparable to full-atom values): 10884 Å² total; per-residue (Å²): 127,99,72,51,56,40,54,56,44,32,68,73,48,41,78,39,76,54,64,90,41,77,37,85,52,78,80,74,66,63,37,95,86,52,33,62,60,55,47,51,53,52,45,72,75,60,68,47,67,63,45,80,45,62,37,73,37,99,39,86,43,37,30,31,29,41,31,20,47,46,35,31,81,44,83,66,51,40,84,83,66,54,50,69,92,48,54,50,75,52,93,89,53,67,72,58,45,68,34,75,41,76,39,63,66,40,31,51,52,33,44,76,72,73,39,66,51,43,77,32,77,68,50,62,32,44,68,63,9,45,51,49,30,55,50,51,51,32,39,76,70,64,76,43,77,59,35,39,41,39,35,34,36,31,39,34,55,69,56,26,64,77,65,74,34,87,84,55,50,56,42,56,66,70,58,56,45,52,51,51,52,50,39,46,39,52,54,37,61,62,74,78,109

pLDDT: mean 92.41, std 9.2, range [42.06, 98.69]

Mean predicted aligned error: 3.99 Å

Sequence (193 aa):
YSVNPSDELVRAISGRRIAGYDIIGATLPLDYATSLDKLEELLAAHDPQVILCCGQASRATISIERIAVNALGTKRADNYGNTPETDVIDVDAPAAYYSNIDPHPLVEALKGEGIPAYVSYHAGTYGCNWILFSILHRIATGKIHGRATFIHLLPLPSQAIKKDKMELATMPLENAVRAIEIVIQALGSADET

Organism: NCBI:txid412755